Protein AF-A0A4Q9PKP3-F1 (afdb_monomer_lite)

Foldseek 3Di:
DDFDADFFDDDDPPQPDRVSRSQVRCCQAWNAHPQQWDWPAWFDDFDADPVRDTDIHTDIDGHAPVDGPDPPPPPDDPPDPPPPPHDDHQSVPIDGDLVRDFKDFDCDPCQVLDPVQWDWDDAVNHHIFTKGFCPCRRQDPSMDGNPDDPDDRDPDDWDDDPVPPQGDTQHPPNTRTCTHPRRVVVRSVCVVVVNHD

Sequence (197 aa):
MSRRSFPGGKLDETDSTPLAAALRETREEVGIHSNQIEILGRLAPPENSLSGMRVWPYVGFVYPPETRFDKESDTHNSNAHNAAPLPSLPLSSLTLSRQEVAHVFHLPLAAAVSPTRLHSYLFRGARPYHAVSVADLIAGPGAVHSDQGPGDQAEVRWIVDPEQRDEVGGGREGRLEVWGLTGWYLNVFLRTLGVYE

Organism: NCBI:txid114155

InterPro domains:
  IPR000086 NUDIX hydrolase domain [PF00293] (5-61)
  IPR000086 NUDIX hydrolase domain [PS51462] (1-131)
  IPR015797 NUDIX hydrolase-like domain superfamily [SSF55811] (5-101)
  IPR045121 Coenzyme A pyrophosphatase [PTHR12992] (5-192)
  IPR045121 Coenzyme A pyrophosphatase [cd03426] (5-134)

Structure (mmCIF, N/CA/C/O backbone):
data_AF-A0A4Q9PKP3-F1
#
_entry.id   AF-A0A4Q9PKP3-F1
#
loop_
_atom_site.group_PDB
_atom_site.id
_atom_site.type_symbol
_atom_site.label_atom_id
_atom_site.label_alt_id
_atom_site.label_comp_id
_atom_site.label_asym_id
_atom_site.label_entity_id
_atom_site.label_seq_id
_atom_site.pdbx_PDB_ins_code
_atom_site.Cartn_x
_atom_site.Cartn_y
_atom_site.Cartn_z
_atom_site.occupancy
_atom_site.B_iso_or_equiv
_atom_site.auth_seq_id
_atom_site.auth_comp_id
_atom_site.auth_asym_id
_atom_site.auth_atom_id
_atom_site.pdbx_PDB_model_num
ATOM 1 N N . MET A 1 1 ? 12.380 9.595 9.995 1.00 40.94 1 MET A N 1
ATOM 2 C CA . MET A 1 1 ? 12.469 8.657 8.851 1.00 40.94 1 MET A CA 1
ATOM 3 C C . MET A 1 1 ? 11.082 8.564 8.248 1.00 40.94 1 MET A C 1
ATOM 5 O O . MET A 1 1 ? 10.173 8.231 8.987 1.00 40.94 1 MET A O 1
ATOM 9 N N . SER A 1 2 ? 10.896 8.900 6.971 1.00 52.62 2 SER A N 1
ATOM 10 C CA . SER A 1 2 ? 9.608 8.689 6.294 1.00 52.62 2 SER A CA 1
ATOM 11 C C . SER A 1 2 ? 9.684 7.373 5.520 1.00 52.62 2 SER A C 1
ATOM 13 O O . SER A 1 2 ? 10.582 7.195 4.692 1.00 52.62 2 SER A O 1
ATOM 15 N N . ARG A 1 3 ? 8.801 6.426 5.848 1.00 65.88 3 ARG A N 1
ATOM 16 C CA . ARG A 1 3 ? 8.662 5.132 5.170 1.00 65.88 3 ARG A CA 1
ATOM 17 C C . ARG A 1 3 ? 7.451 5.213 4.241 1.00 65.88 3 ARG A C 1
ATOM 19 O O . ARG A 1 3 ? 6.422 5.749 4.627 1.00 65.88 3 ARG A O 1
ATOM 26 N N . ARG A 1 4 ? 7.581 4.690 3.020 1.00 77.88 4 ARG A N 1
ATOM 27 C CA . ARG A 1 4 ? 6.450 4.494 2.102 1.00 77.88 4 ARG A CA 1
ATOM 28 C C . ARG A 1 4 ? 5.889 3.098 2.317 1.00 77.88 4 ARG A C 1
ATOM 30 O O . ARG A 1 4 ? 6.539 2.102 1.987 1.00 77.88 4 ARG A O 1
ATOM 37 N N . SER A 1 5 ? 4.699 3.028 2.880 1.00 87.25 5 SER A N 1
ATOM 38 C CA . SER A 1 5 ? 4.002 1.780 3.164 1.00 87.25 5 SER A CA 1
ATOM 39 C C . SER A 1 5 ? 2.530 1.902 2.814 1.00 87.25 5 SER A C 1
ATOM 41 O O . SER A 1 5 ? 1.986 3.000 2.727 1.00 87.25 5 SER A O 1
ATOM 43 N N . PHE A 1 6 ? 1.904 0.751 2.586 1.00 93.31 6 PHE A N 1
ATOM 44 C CA . PHE A 1 6 ? 0.457 0.653 2.723 1.00 93.31 6 PHE A CA 1
ATOM 45 C C . PHE A 1 6 ? 0.071 0.889 4.190 1.00 93.31 6 PHE A C 1
ATOM 47 O O . PHE A 1 6 ? 0.926 0.651 5.053 1.00 93.31 6 PHE A O 1
ATOM 54 N N . PRO A 1 7 ? -1.175 1.314 4.471 1.00 93.44 7 PRO A N 1
ATOM 55 C CA . PRO A 1 7 ? -1.635 1.453 5.840 1.00 93.44 7 PRO A CA 1
ATOM 56 C C . PRO A 1 7 ? -1.493 0.150 6.627 1.00 93.44 7 PRO A C 1
ATOM 58 O O . PRO A 1 7 ? -1.700 -0.939 6.074 1.00 93.44 7 PRO A O 1
ATOM 61 N N . GLY A 1 8 ? -1.132 0.250 7.902 1.00 93.06 8 GLY A N 1
ATOM 62 C CA . GLY A 1 8 ? -0.962 -0.915 8.760 1.00 93.06 8 GLY A CA 1
ATOM 63 C C . GLY A 1 8 ? 0.106 -0.759 9.835 1.00 93.06 8 GLY A C 1
ATOM 64 O O . GLY A 1 8 ? 1.080 -0.030 9.688 1.00 93.06 8 GLY A O 1
ATOM 65 N N . GLY A 1 9 ? -0.013 -1.582 10.871 1.00 92.06 9 GLY A N 1
ATOM 66 C CA . GLY A 1 9 ? 0.859 -1.522 12.034 1.00 92.06 9 GLY A CA 1
ATOM 67 C C . GLY A 1 9 ? 0.982 -2.857 12.755 1.00 92.06 9 GLY A C 1
ATOM 68 O O . GLY A 1 9 ? 0.852 -3.938 12.167 1.00 92.06 9 GLY A O 1
ATOM 69 N N . LYS A 1 10 ? 1.331 -2.788 14.038 1.00 94.06 10 LYS A N 1
ATOM 70 C CA . LYS A 1 10 ? 1.514 -3.977 14.877 1.00 94.06 10 LYS A CA 1
ATOM 71 C C . LYS A 1 10 ? 0.156 -4.520 15.319 1.00 94.06 10 LYS A C 1
ATOM 73 O O . LYS A 1 10 ? -0.798 -3.775 15.477 1.00 94.06 10 LYS A O 1
ATOM 78 N N . LEU A 1 11 ? 0.105 -5.832 15.549 1.00 94.75 11 LEU A N 1
ATOM 79 C CA . LEU A 1 11 ? -1.022 -6.454 16.239 1.00 94.75 11 LEU A CA 1
ATOM 80 C C . LEU A 1 11 ? -1.073 -5.924 17.681 1.00 94.75 11 LEU A C 1
ATOM 82 O O . LEU A 1 11 ? -0.062 -6.011 18.383 1.00 94.75 11 LEU A O 1
ATOM 86 N N . ASP A 1 12 ? -2.223 -5.402 18.092 1.00 93.94 12 ASP A N 1
ATOM 87 C CA . ASP A 1 12 ? -2.522 -5.008 19.470 1.00 93.94 12 ASP A CA 1
ATOM 88 C C . ASP A 1 12 ? -3.174 -6.173 20.241 1.00 93.94 12 ASP A C 1
ATOM 90 O O . ASP A 1 12 ? -3.714 -7.105 19.643 1.00 93.94 12 ASP A O 1
ATOM 94 N N . GLU A 1 13 ? -3.149 -6.138 21.575 1.00 94.00 13 GLU A N 1
ATOM 95 C CA . GLU A 1 13 ? -3.808 -7.150 22.419 1.00 94.00 13 GLU A CA 1
ATOM 96 C C . GLU A 1 13 ? -5.327 -7.224 22.186 1.00 94.00 13 GLU A C 1
ATOM 98 O O . GLU A 1 13 ? -5.945 -8.270 22.392 1.00 94.00 13 GLU A O 1
ATOM 103 N N . THR A 1 14 ? -5.930 -6.125 21.731 1.00 94.00 14 THR A N 1
ATOM 104 C CA . THR A 1 14 ? -7.354 -6.030 21.391 1.00 94.00 14 THR A CA 1
ATOM 105 C C . THR A 1 14 ? -7.693 -6.591 20.006 1.00 94.00 14 THR A C 1
ATOM 107 O O . THR A 1 14 ? -8.866 -6.839 19.708 1.00 94.00 14 THR A O 1
ATOM 110 N N . ASP A 1 15 ? -6.690 -6.849 19.163 1.00 96.31 15 ASP A N 1
ATOM 111 C CA . ASP A 1 15 ? -6.890 -7.360 17.813 1.00 96.31 15 ASP A CA 1
ATOM 112 C C . ASP A 1 15 ? -7.036 -8.887 17.817 1.00 96.31 15 ASP A C 1
ATOM 114 O O . ASP A 1 15 ? -6.091 -9.648 18.020 1.00 96.31 15 ASP A O 1
ATOM 118 N N . SER A 1 16 ? -8.235 -9.367 17.488 1.00 95.69 16 SER A N 1
ATOM 119 C CA . SER A 1 16 ? -8.508 -10.811 17.399 1.00 95.69 16 SER A CA 1
ATOM 120 C C . SER A 1 16 ? -7.741 -11.528 16.278 1.00 95.69 16 SER A C 1
ATOM 122 O O . SER A 1 16 ? -7.570 -12.747 16.324 1.00 95.69 16 SER A O 1
ATOM 124 N N . THR A 1 17 ? -7.309 -10.802 15.240 1.00 96.81 17 THR A N 1
ATOM 125 C CA . THR A 1 17 ? -6.614 -11.352 14.067 1.00 96.81 17 THR A CA 1
ATOM 126 C C . THR A 1 17 ? -5.688 -10.310 13.423 1.00 96.81 17 THR A C 1
ATOM 128 O O . THR A 1 17 ? -5.924 -9.112 13.575 1.00 96.81 17 THR A O 1
ATOM 131 N N . PRO A 1 18 ? -4.703 -10.717 12.593 1.00 96.75 18 PRO A N 1
ATOM 132 C CA . PRO A 1 18 ? -3.911 -9.766 11.806 1.00 96.75 18 PRO A CA 1
ATOM 133 C C . PRO A 1 18 ? -4.742 -8.909 10.838 1.00 96.75 18 PRO A C 1
ATOM 135 O O . PRO A 1 18 ? -4.339 -7.802 10.504 1.00 96.75 18 PRO A O 1
ATOM 138 N N . LEU A 1 19 ? -5.892 -9.415 10.373 1.00 97.69 19 LEU A N 1
ATOM 139 C CA . LEU A 1 19 ? -6.816 -8.631 9.551 1.00 97.69 19 LEU A CA 1
ATOM 140 C C . LEU A 1 19 ? -7.500 -7.531 10.377 1.00 97.69 19 LEU A C 1
ATOM 142 O O . LEU A 1 19 ? -7.658 -6.420 9.884 1.00 97.69 19 LEU A O 1
ATOM 146 N N . ALA A 1 20 ? -7.877 -7.826 11.626 1.00 97.62 20 ALA A N 1
ATOM 147 C CA . ALA A 1 20 ? -8.456 -6.832 12.530 1.00 97.62 20 ALA A CA 1
ATOM 148 C C . ALA A 1 20 ? -7.480 -5.670 12.771 1.00 97.62 20 ALA A C 1
ATOM 150 O O . ALA A 1 20 ? -7.879 -4.521 12.599 1.00 97.62 20 ALA A O 1
ATOM 151 N N . ALA A 1 21 ? -6.199 -5.976 13.013 1.00 97.50 21 ALA A N 1
ATOM 152 C CA . ALA A 1 21 ? -5.152 -4.959 13.109 1.00 97.50 21 ALA A CA 1
ATOM 153 C C . ALA A 1 21 ? -5.043 -4.123 11.831 1.00 97.50 21 ALA A C 1
ATOM 155 O O . ALA A 1 21 ? -5.078 -2.903 11.895 1.00 97.50 21 ALA A O 1
ATOM 156 N N . ALA A 1 22 ? -4.978 -4.756 10.653 1.00 97.38 22 ALA A N 1
ATOM 157 C CA . ALA A 1 22 ? -4.886 -4.023 9.389 1.00 97.38 22 ALA A CA 1
ATOM 158 C C . ALA A 1 22 ? -6.064 -3.050 9.188 1.00 97.38 22 ALA A C 1
ATOM 160 O O . ALA A 1 22 ? -5.861 -1.920 8.750 1.00 97.38 22 ALA A O 1
ATOM 161 N N . LEU A 1 23 ? -7.287 -3.465 9.536 1.00 97.81 23 LEU A N 1
ATOM 162 C CA . LEU A 1 23 ? -8.481 -2.621 9.453 1.00 97.81 23 LEU A CA 1
ATOM 163 C C . LEU A 1 23 ? -8.479 -1.487 10.490 1.00 97.81 23 LEU A C 1
ATOM 165 O O . LEU A 1 23 ? -8.876 -0.370 10.157 1.00 97.81 23 LEU A O 1
ATOM 169 N N . ARG A 1 24 ? -8.045 -1.759 11.727 1.00 97.44 24 ARG A N 1
ATOM 170 C CA . ARG A 1 24 ? -7.904 -0.752 12.789 1.00 97.44 24 ARG A CA 1
ATOM 171 C C . ARG A 1 24 ? -6.887 0.315 12.390 1.00 97.44 24 ARG A C 1
ATOM 173 O O . ARG A 1 24 ? -7.231 1.489 12.364 1.00 97.44 24 ARG A O 1
ATOM 180 N N . GLU A 1 25 ? -5.693 -0.105 11.996 1.00 97.44 25 GLU A N 1
ATOM 181 C CA . GLU A 1 25 ? -4.594 0.774 11.584 1.00 97.44 25 GLU A CA 1
ATOM 182 C C . GLU A 1 25 ? -4.980 1.596 10.348 1.00 97.44 25 GLU A C 1
ATOM 184 O O . GLU A 1 25 ? -4.796 2.803 10.317 1.00 97.44 25 GLU A O 1
ATOM 189 N N . THR A 1 26 ? -5.648 0.987 9.360 1.00 96.44 26 THR A N 1
ATOM 190 C CA . THR A 1 26 ? -6.178 1.725 8.198 1.00 96.44 26 THR A CA 1
ATOM 191 C C . THR A 1 26 ? -7.150 2.835 8.620 1.00 96.44 26 THR A C 1
ATOM 193 O O . THR A 1 26 ? -7.152 3.927 8.044 1.00 96.44 26 THR A O 1
ATOM 196 N N . ARG A 1 27 ? -7.975 2.592 9.641 1.00 96.06 27 ARG A N 1
ATOM 197 C CA . ARG A 1 27 ? -8.865 3.618 10.188 1.00 96.06 27 ARG A CA 1
ATOM 198 C C . ARG A 1 27 ? -8.091 4.699 10.939 1.00 96.06 27 ARG A C 1
ATOM 200 O O . ARG A 1 27 ? -8.416 5.871 10.779 1.00 96.06 27 ARG A O 1
ATOM 207 N N . GLU A 1 28 ? -7.129 4.319 11.768 1.00 95.31 28 GLU A N 1
ATOM 208 C CA . GLU A 1 28 ? -6.332 5.244 12.582 1.00 95.31 28 GLU A CA 1
ATOM 209 C C . GLU A 1 28 ? -5.462 6.154 11.706 1.00 95.31 28 GLU A C 1
ATOM 211 O O . GLU A 1 28 ? -5.454 7.368 11.900 1.00 95.31 28 GLU A O 1
ATOM 216 N N . GLU A 1 29 ? -4.821 5.593 10.682 1.00 94.81 29 GLU A N 1
ATOM 217 C CA . GLU A 1 29 ? -3.871 6.293 9.821 1.00 94.81 29 GLU A CA 1
ATOM 218 C C . GLU A 1 29 ? -4.543 7.168 8.754 1.00 94.81 29 GLU A C 1
ATOM 220 O O . GLU A 1 29 ? -4.097 8.294 8.517 1.00 94.81 29 GLU A O 1
ATOM 225 N N . VAL A 1 30 ? -5.596 6.668 8.089 1.00 93.69 30 VAL A N 1
ATOM 226 C CA . VAL A 1 30 ? -6.209 7.343 6.922 1.00 93.69 30 VAL A CA 1
ATOM 227 C C . VAL A 1 30 ? -7.726 7.542 7.014 1.00 93.69 30 VAL A C 1
ATOM 229 O O . VAL A 1 30 ? -8.340 8.078 6.088 1.00 93.69 30 VAL A O 1
ATOM 232 N N . GLY A 1 31 ? -8.356 7.150 8.124 1.00 93.81 31 GLY A N 1
ATOM 233 C CA . GLY A 1 31 ? -9.772 7.424 8.387 1.00 93.81 31 GLY A CA 1
ATOM 234 C C . GLY A 1 31 ? -10.760 6.547 7.616 1.00 93.81 31 GLY A C 1
ATOM 235 O O . GLY A 1 31 ? -11.957 6.828 7.636 1.00 93.81 31 GLY A O 1
ATOM 236 N N . ILE A 1 32 ? -10.301 5.493 6.934 1.00 93.88 32 ILE A N 1
ATOM 237 C CA . ILE A 1 32 ? -11.185 4.589 6.185 1.00 93.88 32 ILE A CA 1
ATOM 238 C C . ILE A 1 32 ? -11.785 3.565 7.151 1.00 93.88 32 ILE A C 1
ATOM 240 O O . ILE A 1 32 ? -11.068 2.833 7.834 1.00 93.88 32 ILE A O 1
ATOM 244 N N . HIS A 1 33 ? -13.113 3.492 7.202 1.00 93.44 33 HIS A N 1
ATOM 245 C CA . HIS A 1 33 ? -13.811 2.546 8.066 1.00 93.44 33 HIS A CA 1
ATOM 246 C C . HIS A 1 33 ? -13.867 1.140 7.457 1.00 93.44 33 HIS A C 1
ATOM 248 O O . HIS A 1 33 ? -13.985 0.969 6.248 1.00 93.44 33 HIS A O 1
ATOM 254 N N . SER A 1 34 ? -13.874 0.108 8.305 1.00 93.75 34 SER A N 1
ATOM 255 C CA . SER A 1 34 ? -13.947 -1.291 7.857 1.00 93.75 34 SER A CA 1
ATOM 256 C C . SER A 1 34 ? -15.210 -1.625 7.055 1.00 93.75 34 SER A C 1
ATOM 258 O O . SER A 1 34 ? -15.171 -2.513 6.214 1.00 93.75 34 SER A O 1
ATOM 260 N N . ASN A 1 35 ? -16.317 -0.904 7.262 1.00 91.56 35 ASN A N 1
ATOM 261 C CA . ASN A 1 35 ? -17.546 -1.054 6.472 1.00 91.56 35 ASN A CA 1
ATOM 262 C C . ASN A 1 35 ? -17.435 -0.486 5.044 1.00 91.56 35 ASN A C 1
ATOM 264 O O . ASN A 1 35 ? -18.311 -0.747 4.225 1.00 91.56 35 ASN A O 1
ATOM 268 N N . GLN A 1 36 ? -16.377 0.271 4.749 1.00 91.50 36 GLN A N 1
ATOM 269 C CA . GLN A 1 36 ? -16.033 0.730 3.406 1.00 91.50 36 GLN A CA 1
ATOM 270 C C . GLN A 1 36 ? -15.096 -0.247 2.693 1.00 91.50 36 GLN A C 1
ATOM 272 O O . GLN A 1 36 ? -14.733 0.006 1.551 1.00 91.50 36 GLN A O 1
ATOM 277 N N . ILE A 1 37 ? -14.652 -1.323 3.348 1.00 93.00 37 ILE A N 1
ATOM 278 C CA . ILE A 1 37 ? -13.625 -2.214 2.813 1.00 93.00 37 ILE A CA 1
ATOM 279 C C . ILE A 1 37 ? -14.218 -3.602 2.586 1.00 93.00 37 ILE A C 1
ATOM 281 O O . ILE A 1 37 ? -14.587 -4.305 3.526 1.00 93.00 37 ILE A O 1
ATOM 285 N N . GLU A 1 38 ? -14.226 -4.037 1.332 1.00 92.94 38 GLU A N 1
ATOM 286 C CA . GLU A 1 38 ? -14.432 -5.438 0.981 1.00 92.94 38 GLU A CA 1
ATOM 287 C C . GLU A 1 38 ? -13.078 -6.132 0.865 1.00 92.94 38 GLU A C 1
ATOM 289 O O . GLU A 1 38 ? -12.247 -5.779 0.030 1.00 92.94 38 GLU A O 1
ATOM 294 N N . ILE A 1 39 ? -12.842 -7.133 1.711 1.00 96.25 39 ILE A N 1
ATOM 295 C CA . ILE A 1 39 ? -11.599 -7.904 1.684 1.00 96.25 39 ILE A CA 1
ATOM 296 C C . ILE A 1 39 ? -11.654 -8.920 0.547 1.00 96.25 39 ILE A C 1
ATOM 298 O O . ILE A 1 39 ? -12.418 -9.880 0.605 1.00 96.25 39 ILE A O 1
ATOM 302 N N . LEU A 1 40 ? -10.786 -8.730 -0.446 1.00 95.62 40 LEU A N 1
ATOM 303 C CA . LEU A 1 40 ? -10.665 -9.607 -1.612 1.00 95.62 40 LEU A CA 1
ATOM 304 C C . LEU A 1 40 ? -9.787 -10.825 -1.317 1.00 95.62 40 LEU A C 1
ATOM 306 O O . LEU A 1 40 ? -9.971 -11.899 -1.884 1.00 95.62 40 LEU A O 1
ATOM 310 N N . GLY A 1 41 ? -8.809 -10.666 -0.428 1.00 96.06 41 GLY A N 1
ATOM 311 C CA . GLY A 1 41 ? -7.926 -11.754 -0.043 1.00 96.06 41 GLY A CA 1
ATOM 312 C C . GLY A 1 41 ? -6.664 -11.288 0.663 1.00 96.06 41 GLY A C 1
ATOM 313 O O . GLY A 1 41 ? -6.480 -10.114 0.982 1.00 96.06 41 GLY A O 1
ATOM 314 N N . ARG A 1 42 ? -5.772 -12.244 0.910 1.00 97.19 42 ARG A N 1
ATOM 315 C CA . ARG A 1 42 ? -4.475 -12.035 1.555 1.00 97.19 42 ARG A CA 1
ATOM 316 C C . ARG A 1 42 ? -3.367 -12.476 0.609 1.00 97.19 42 ARG A C 1
ATOM 318 O O . ARG A 1 42 ? -3.438 -13.593 0.098 1.00 97.19 42 ARG A O 1
ATOM 325 N N . LEU A 1 43 ? -2.339 -11.653 0.411 1.00 97.00 43 LEU A N 1
ATOM 326 C CA . LEU A 1 43 ? -1.184 -12.063 -0.395 1.00 97.00 43 LEU A CA 1
ATOM 327 C C . LEU A 1 43 ? -0.299 -13.019 0.413 1.00 97.00 43 LEU A C 1
ATOM 329 O O . LEU A 1 43 ? -0.168 -12.899 1.634 1.00 97.00 43 LEU A O 1
ATOM 333 N N . ALA A 1 44 ? 0.303 -13.984 -0.275 1.00 92.31 44 ALA A N 1
ATOM 334 C CA . ALA A 1 44 ? 1.140 -15.012 0.328 1.00 92.31 44 ALA A CA 1
ATOM 335 C C . ALA A 1 44 ? 2.464 -15.173 -0.446 1.00 92.31 44 ALA A C 1
ATOM 337 O O . ALA A 1 44 ? 2.497 -14.897 -1.646 1.00 92.31 44 ALA A O 1
ATOM 338 N N . PRO A 1 45 ? 3.535 -15.662 0.208 1.00 93.94 45 PRO A N 1
ATOM 339 C CA . PRO A 1 45 ? 3.648 -15.914 1.649 1.00 93.94 45 PRO A CA 1
ATOM 340 C C . PRO A 1 45 ? 3.829 -14.613 2.459 1.00 93.94 45 PRO A C 1
ATOM 342 O O . PRO A 1 45 ? 4.247 -13.600 1.898 1.00 93.94 45 PRO A O 1
ATOM 345 N N . PRO A 1 46 ? 3.545 -14.625 3.776 1.00 95.31 46 PRO A N 1
ATOM 346 C CA . PRO A 1 46 ? 3.942 -13.529 4.649 1.00 95.31 46 PRO A CA 1
ATOM 347 C C . PRO A 1 46 ? 5.470 -13.435 4.728 1.00 95.31 46 PRO A C 1
ATOM 349 O O . PRO A 1 46 ? 6.183 -14.440 4.740 1.00 95.31 46 PRO A O 1
ATOM 352 N N . GLU A 1 47 ? 5.964 -12.213 4.848 1.00 95.12 47 GLU A N 1
ATOM 353 C CA . GLU A 1 47 ? 7.380 -11.867 4.860 1.00 95.12 47 GLU A CA 1
ATOM 354 C C . GLU A 1 47 ? 7.737 -11.115 6.145 1.00 95.12 47 GLU A C 1
ATOM 356 O O . GLU A 1 47 ? 6.917 -10.385 6.699 1.00 95.12 47 GLU A O 1
ATOM 361 N N . ASN A 1 48 ? 8.971 -11.275 6.625 1.00 92.62 48 ASN A N 1
ATOM 362 C CA . ASN A 1 48 ? 9.453 -10.529 7.788 1.00 92.62 48 ASN A CA 1
ATOM 363 C C . ASN A 1 48 ? 9.944 -9.124 7.387 1.00 92.62 48 ASN A C 1
ATOM 365 O O . ASN A 1 48 ? 10.678 -8.982 6.412 1.00 92.62 48 ASN A O 1
ATOM 369 N N . SER A 1 49 ? 9.602 -8.089 8.145 1.00 88.44 49 SER A N 1
ATOM 370 C CA . SER A 1 49 ? 10.221 -6.770 8.012 1.00 88.44 49 SER A CA 1
ATOM 371 C C . SER A 1 49 ? 11.689 -6.802 8.448 1.00 88.44 49 SER A C 1
ATOM 373 O O . SER A 1 49 ? 12.129 -7.722 9.146 1.00 88.44 49 SER A O 1
ATOM 375 N N . LEU A 1 50 ? 12.437 -5.738 8.147 1.00 82.94 50 LEU A N 1
ATOM 376 C CA . LEU A 1 50 ? 13.793 -5.551 8.684 1.00 82.94 50 LEU A CA 1
ATOM 377 C C . LEU A 1 50 ? 13.830 -5.460 10.216 1.00 82.94 50 LEU A C 1
ATOM 379 O O . LEU A 1 50 ? 14.848 -5.771 10.826 1.00 82.94 50 LEU A O 1
ATOM 383 N N . SER A 1 51 ? 12.722 -5.061 10.846 1.00 82.69 51 SER A N 1
ATOM 384 C CA . SER A 1 51 ? 12.569 -5.059 12.306 1.00 82.69 51 SER A CA 1
ATOM 385 C C . SER A 1 51 ? 12.208 -6.433 12.888 1.00 82.69 51 SER A C 1
ATOM 387 O O . SER A 1 51 ? 12.004 -6.542 14.094 1.00 82.69 51 SER A O 1
ATOM 389 N N . GLY A 1 52 ? 12.109 -7.478 12.059 1.00 87.50 52 GLY A N 1
ATOM 390 C CA . GLY A 1 52 ? 11.792 -8.843 12.486 1.00 87.50 52 GLY A CA 1
ATOM 391 C C . GLY A 1 52 ? 10.299 -9.133 12.667 1.00 87.50 52 GLY A C 1
ATOM 392 O O . GLY A 1 52 ? 9.942 -10.202 13.156 1.00 87.50 52 GLY A O 1
ATOM 393 N N . MET A 1 53 ? 9.409 -8.221 12.269 1.00 88.75 53 MET A N 1
ATOM 394 C CA . MET A 1 53 ? 7.962 -8.437 12.351 1.00 88.75 53 MET A CA 1
ATOM 395 C C . MET A 1 53 ? 7.468 -9.241 11.154 1.00 88.75 53 MET A C 1
ATOM 397 O O . MET A 1 53 ? 7.741 -8.876 10.016 1.00 88.75 53 MET A O 1
ATOM 401 N N . ARG A 1 54 ? 6.671 -10.288 11.376 1.00 95.00 54 ARG A N 1
ATOM 402 C CA . ARG A 1 54 ? 5.996 -10.994 10.279 1.00 95.00 54 ARG A CA 1
ATOM 403 C C . ARG A 1 54 ? 4.806 -10.177 9.773 1.00 95.00 54 ARG A C 1
ATOM 405 O O . ARG A 1 54 ? 3.864 -9.940 10.524 1.00 95.00 54 ARG A O 1
ATOM 412 N N . VAL A 1 55 ? 4.833 -9.790 8.501 1.00 95.38 55 VAL A N 1
ATOM 413 C CA . VAL A 1 55 ? 3.819 -8.939 7.865 1.00 95.38 55 VAL A CA 1
ATOM 414 C C . VAL A 1 55 ? 2.818 -9.784 7.082 1.00 95.38 55 VAL A C 1
ATOM 416 O O . VAL A 1 55 ? 3.211 -10.650 6.301 1.00 95.38 55 VAL A O 1
ATOM 419 N N . TRP A 1 56 ? 1.527 -9.499 7.264 1.00 97.00 56 TRP A N 1
ATOM 420 C CA . TRP A 1 56 ? 0.414 -10.171 6.590 1.00 97.00 56 TRP A CA 1
ATOM 421 C C . TRP A 1 56 ? -0.350 -9.170 5.708 1.00 97.00 56 TRP A C 1
ATOM 423 O O . TRP A 1 56 ? -1.164 -8.413 6.230 1.00 97.00 56 TRP A O 1
ATOM 433 N N . PRO A 1 57 ? -0.090 -9.131 4.392 1.00 97.31 57 PRO A N 1
ATOM 434 C CA . PRO A 1 57 ? -0.708 -8.166 3.481 1.00 97.31 57 PRO A CA 1
ATOM 435 C C . PRO A 1 57 ? -2.125 -8.585 3.071 1.00 97.31 57 PRO A C 1
ATOM 437 O O . PRO A 1 57 ? -2.342 -9.700 2.591 1.00 97.31 57 PRO A O 1
ATOM 440 N N . TYR A 1 58 ? -3.078 -7.668 3.182 1.00 98.06 58 TYR A N 1
ATOM 441 C CA . TYR A 1 58 ? -4.450 -7.868 2.721 1.00 98.06 58 TYR A CA 1
ATOM 442 C C . TYR A 1 58 ? -4.755 -6.941 1.550 1.00 98.06 58 TYR A C 1
ATOM 444 O O . TYR A 1 58 ? -4.300 -5.801 1.518 1.00 98.06 58 TYR A O 1
ATOM 452 N N . VAL A 1 59 ? -5.522 -7.449 0.590 1.00 97.44 59 VAL A N 1
ATOM 453 C CA . VAL A 1 59 ? -6.054 -6.670 -0.526 1.00 97.44 59 VAL A CA 1
ATOM 454 C C . VAL A 1 59 ? -7.521 -6.407 -0.234 1.00 97.44 59 VAL A C 1
ATOM 456 O O . VAL A 1 59 ? -8.291 -7.346 -0.017 1.00 97.44 59 VAL A O 1
ATOM 459 N N . GLY A 1 60 ? -7.895 -5.133 -0.228 1.00 94.56 60 GLY A N 1
ATOM 460 C CA . GLY A 1 60 ? -9.272 -4.700 -0.062 1.00 94.56 60 GLY A CA 1
ATOM 461 C C . GLY A 1 60 ? -9.694 -3.768 -1.187 1.00 94.56 60 GLY A C 1
ATOM 462 O O . GLY A 1 60 ? -8.898 -2.950 -1.651 1.00 94.56 60 GLY A O 1
ATOM 463 N N . PHE A 1 61 ? -10.944 -3.890 -1.613 1.00 92.00 61 PHE A N 1
ATOM 464 C CA . PHE A 1 61 ? -11.607 -2.866 -2.403 1.00 92.00 61 PHE A CA 1
ATOM 465 C C . PHE A 1 61 ? -12.219 -1.827 -1.455 1.00 92.00 61 PHE A C 1
ATOM 467 O O . PHE A 1 61 ? -12.857 -2.199 -0.470 1.00 92.00 61 PHE A O 1
ATOM 474 N N . VAL A 1 62 ? -12.003 -0.536 -1.727 1.00 91.12 62 VAL A N 1
ATOM 475 C CA . VAL A 1 62 ? -12.471 0.566 -0.873 1.00 91.12 62 VAL A CA 1
ATOM 476 C C . VAL A 1 62 ? -13.624 1.301 -1.547 1.00 91.12 62 VAL A C 1
ATOM 478 O O . VAL A 1 62 ? -13.443 1.941 -2.582 1.00 91.12 62 VAL A O 1
ATOM 481 N N . TYR A 1 63 ? -14.793 1.254 -0.921 1.00 87.19 63 TYR A N 1
ATOM 482 C CA . TYR A 1 63 ? -15.996 1.957 -1.338 1.00 87.19 63 TYR A CA 1
ATOM 483 C C . TYR A 1 63 ? -16.000 3.421 -0.855 1.00 87.19 63 TYR A C 1
ATOM 485 O O . TYR A 1 63 ? -15.578 3.719 0.274 1.00 87.19 63 TYR A O 1
ATOM 493 N N . PRO A 1 64 ? -16.522 4.363 -1.663 1.00 82.50 64 PRO A N 1
ATOM 494 C CA . PRO A 1 64 ? -16.843 5.701 -1.180 1.00 82.50 64 PRO A CA 1
ATOM 495 C C . PRO A 1 64 ? -17.852 5.648 -0.019 1.00 82.50 64 PRO A C 1
ATOM 497 O O . PRO A 1 64 ? -18.684 4.741 0.008 1.00 82.50 64 PRO A O 1
ATOM 500 N N . PRO A 1 65 ? -17.864 6.633 0.899 1.00 71.81 65 PRO A N 1
ATOM 501 C CA . PRO A 1 65 ? -18.724 6.617 2.090 1.00 71.81 65 PRO A CA 1
ATOM 502 C C . PRO A 1 65 ? -20.225 6.492 1.788 1.00 71.81 65 PRO A C 1
ATOM 504 O O . PRO A 1 65 ? -20.987 5.992 2.611 1.00 71.81 65 PRO A O 1
ATOM 507 N N . GLU A 1 66 ? -20.655 6.949 0.609 1.00 67.56 66 GLU A N 1
ATOM 508 C CA . GLU A 1 66 ? -22.053 6.917 0.165 1.00 67.56 66 GLU A CA 1
ATOM 509 C C . GLU A 1 66 ? -22.491 5.540 -0.363 1.00 67.56 66 GLU A C 1
ATOM 511 O O . GLU A 1 66 ? -23.683 5.284 -0.516 1.00 67.56 66 GLU A O 1
ATOM 516 N N . THR A 1 67 ? -21.545 4.634 -0.628 1.00 63.97 67 THR A N 1
ATOM 517 C CA . THR A 1 67 ? -21.825 3.283 -1.126 1.00 63.97 67 THR A CA 1
ATOM 518 C C . THR A 1 67 ? -21.784 2.310 0.050 1.00 63.97 67 THR A C 1
ATOM 520 O O . THR A 1 67 ? -20.713 1.952 0.534 1.00 63.97 67 THR A O 1
ATOM 523 N N . ARG A 1 68 ? -22.953 1.896 0.558 1.00 54.97 68 ARG A N 1
ATOM 524 C CA . ARG A 1 68 ? -23.015 0.832 1.571 1.00 54.97 68 ARG A CA 1
ATOM 525 C C . ARG A 1 68 ? -22.674 -0.502 0.917 1.00 54.97 68 ARG A C 1
ATOM 527 O O . ARG A 1 68 ? -23.317 -0.890 -0.054 1.00 54.97 68 ARG A O 1
ATOM 534 N N . PHE A 1 69 ? -21.682 -1.203 1.461 1.00 56.09 69 PHE A N 1
ATOM 535 C CA . PHE A 1 69 ? -21.447 -2.599 1.116 1.00 56.09 69 PHE A CA 1
ATOM 536 C C . PHE A 1 69 ? -22.462 -3.477 1.859 1.00 56.09 69 PHE A C 1
ATOM 538 O O . PHE A 1 69 ? -22.206 -3.962 2.963 1.00 56.09 69 PHE A O 1
ATOM 545 N N . ASP A 1 70 ? -23.644 -3.649 1.270 1.00 57.12 70 ASP A N 1
ATOM 546 C CA . ASP A 1 70 ? -24.666 -4.546 1.801 1.00 57.12 70 ASP A CA 1
ATOM 547 C C . ASP A 1 70 ? -24.374 -5.977 1.320 1.00 57.12 70 ASP A C 1
ATOM 549 O O . ASP A 1 70 ? -24.753 -6.365 0.212 1.00 57.12 70 ASP A O 1
ATOM 553 N N . LYS A 1 71 ? -23.726 -6.784 2.180 1.00 53.38 71 LYS A N 1
ATOM 554 C CA . LYS A 1 71 ? -23.440 -8.223 1.955 1.00 53.38 71 LYS A CA 1
ATOM 555 C C . LYS A 1 71 ? -24.676 -9.072 1.598 1.00 53.38 71 LYS A C 1
ATOM 557 O O . LYS A 1 71 ? -24.515 -10.215 1.190 1.00 53.38 71 LYS A O 1
ATOM 562 N N . GLU A 1 72 ? -25.888 -8.549 1.781 1.00 50.28 72 GLU A N 1
ATOM 563 C CA . GLU A 1 72 ? -27.163 -9.252 1.568 1.00 50.28 72 GLU A CA 1
ATOM 564 C C . GLU A 1 72 ? -27.815 -8.992 0.195 1.00 50.28 72 GLU A C 1
ATOM 566 O O . GLU A 1 72 ? -28.864 -9.563 -0.102 1.00 50.28 72 GLU A O 1
ATOM 571 N N . SER A 1 73 ? -27.219 -8.170 -0.675 1.00 48.47 73 SER A N 1
ATOM 572 C CA . SER A 1 73 ? -27.846 -7.771 -1.950 1.00 48.47 73 SER A CA 1
ATOM 573 C C . SER A 1 73 ? -27.561 -8.684 -3.159 1.00 48.47 73 SER A C 1
ATOM 575 O O . SER A 1 73 ? -27.926 -8.339 -4.280 1.00 48.47 73 SER A O 1
ATOM 577 N N . ASP A 1 74 ? -27.029 -9.896 -2.955 1.00 46.88 74 ASP A N 1
ATOM 578 C CA . ASP A 1 74 ? -26.803 -10.884 -4.033 1.00 46.88 74 ASP A CA 1
ATOM 579 C C . ASP A 1 74 ? -28.070 -11.635 -4.494 1.00 46.88 74 ASP A C 1
ATOM 581 O O . ASP A 1 74 ? -28.012 -12.558 -5.313 1.00 46.88 74 ASP A O 1
ATOM 585 N N . THR A 1 75 ? -29.257 -11.226 -4.039 1.00 45.03 75 THR A N 1
ATOM 586 C CA . THR A 1 75 ? -30.513 -11.793 -4.549 1.00 45.03 75 THR A CA 1
ATOM 587 C C . THR A 1 75 ? -31.048 -10.972 -5.725 1.00 45.03 75 THR A C 1
ATOM 589 O O . THR A 1 75 ? -31.811 -10.027 -5.563 1.00 45.03 75 THR A O 1
ATOM 592 N N . HIS A 1 76 ? -30.668 -11.410 -6.928 1.00 44.56 76 HIS A N 1
ATOM 593 C CA . HIS A 1 76 ? -31.349 -11.178 -8.211 1.00 44.56 76 HIS A CA 1
ATOM 594 C C . HIS A 1 76 ? -31.385 -9.746 -8.776 1.00 44.56 76 HIS A C 1
ATOM 596 O O . HIS A 1 76 ? -32.426 -9.093 -8.766 1.00 44.56 76 HIS A O 1
ATOM 602 N N . ASN A 1 77 ? -30.329 -9.345 -9.495 1.00 41.53 77 ASN A N 1
ATOM 603 C CA . ASN A 1 77 ? -30.536 -8.642 -10.769 1.00 41.53 77 ASN A CA 1
ATOM 604 C C . ASN A 1 77 ? -29.366 -8.851 -11.747 1.00 41.53 77 ASN A C 1
ATOM 606 O O . ASN A 1 77 ? -28.418 -8.075 -11.801 1.00 41.53 77 ASN A O 1
ATOM 610 N N . SER A 1 78 ? -29.440 -9.907 -12.555 1.00 45.19 78 SER A N 1
ATOM 611 C CA . SER A 1 78 ? -28.446 -10.271 -13.574 1.00 45.19 78 SER A CA 1
ATOM 612 C C . SER A 1 78 ? -28.503 -9.419 -14.857 1.00 45.19 78 SER A C 1
ATOM 614 O O . SER A 1 78 ? -28.030 -9.866 -15.895 1.00 45.19 78 SER A O 1
ATOM 616 N N . ASN A 1 79 ? -29.052 -8.198 -14.818 1.00 41.50 79 ASN A N 1
ATOM 617 C CA . ASN A 1 79 ? -29.278 -7.368 -16.012 1.00 41.50 79 ASN A CA 1
ATOM 618 C C . ASN A 1 79 ? -28.702 -5.944 -15.920 1.00 41.50 79 ASN A C 1
ATOM 620 O O . ASN A 1 79 ? -29.316 -4.984 -16.381 1.00 41.50 79 ASN A O 1
ATOM 624 N N . ALA A 1 80 ? -27.492 -5.790 -15.388 1.00 42.28 80 ALA A N 1
ATOM 625 C CA . ALA A 1 80 ? -26.712 -4.579 -15.624 1.00 42.28 80 ALA A CA 1
ATOM 626 C C . ALA A 1 80 ? -25.241 -4.935 -15.839 1.00 42.28 80 ALA A C 1
ATOM 628 O O . ALA A 1 80 ? -24.440 -4.965 -14.909 1.00 42.28 80 ALA A O 1
ATOM 629 N N . HIS A 1 81 ? -24.872 -5.147 -17.103 1.00 47.84 81 HIS A N 1
ATOM 630 C CA . HIS A 1 81 ? -23.510 -4.912 -17.577 1.00 47.84 81 HIS A CA 1
ATOM 631 C C . HIS A 1 81 ? -23.188 -3.416 -17.445 1.00 47.84 81 HIS A C 1
ATOM 633 O O . HIS A 1 81 ? -23.073 -2.702 -18.439 1.00 47.84 81 HIS A O 1
ATOM 639 N N . ASN A 1 82 ? -23.087 -2.906 -16.220 1.00 49.31 82 ASN A N 1
ATOM 640 C CA . ASN A 1 82 ? -22.572 -1.570 -16.003 1.00 49.31 82 ASN A CA 1
ATOM 641 C C . ASN A 1 82 ? -21.051 -1.661 -16.063 1.00 49.31 82 ASN A C 1
ATOM 643 O O . ASN A 1 82 ? -20.384 -1.913 -15.069 1.00 49.31 82 ASN A O 1
ATOM 647 N N . ALA A 1 83 ? -20.507 -1.398 -17.252 1.00 54.97 83 ALA A N 1
ATOM 648 C CA . ALA A 1 83 ? -19.100 -1.070 -17.478 1.00 54.97 83 ALA A CA 1
ATOM 649 C C . ALA A 1 83 ? -18.706 0.289 -16.851 1.00 54.97 83 ALA A C 1
ATOM 651 O O . ALA A 1 83 ? -17.759 0.937 -17.297 1.00 54.97 83 ALA A O 1
ATOM 652 N N . ALA A 1 84 ? -19.462 0.756 -15.852 1.00 56.81 84 ALA A N 1
ATOM 653 C CA . ALA A 1 84 ? -19.123 1.944 -15.103 1.00 56.81 84 ALA A CA 1
ATOM 654 C C . ALA A 1 84 ? -17.839 1.643 -14.315 1.00 56.81 84 ALA A C 1
ATOM 656 O O . ALA A 1 84 ? -17.768 0.604 -13.651 1.00 56.81 84 ALA A O 1
ATOM 657 N N . PRO A 1 85 ? -16.812 2.505 -14.402 1.00 60.00 85 PRO A N 1
ATOM 658 C CA . PRO A 1 85 ? -15.607 2.324 -13.613 1.00 60.00 85 PRO A CA 1
ATOM 659 C C . PRO A 1 85 ? -15.980 2.284 -12.132 1.00 60.00 85 PRO A C 1
ATOM 661 O O . PRO A 1 85 ? -16.830 3.052 -11.675 1.00 60.00 85 PRO A O 1
ATOM 664 N N . LEU A 1 86 ? -15.344 1.372 -11.398 1.00 64.19 86 LEU A N 1
ATOM 665 C CA . LEU A 1 86 ? -15.523 1.263 -9.958 1.00 64.19 86 LEU A CA 1
ATOM 666 C C . LEU A 1 86 ? -15.264 2.633 -9.313 1.00 64.19 86 LEU A C 1
ATOM 668 O O . LEU A 1 86 ? -14.272 3.287 -9.656 1.00 64.19 86 LEU A O 1
ATOM 672 N N . PRO A 1 87 ? -16.147 3.101 -8.418 1.00 67.12 87 PRO A N 1
ATOM 673 C CA . PRO A 1 87 ? -16.026 4.438 -7.873 1.00 67.12 87 PRO A CA 1
ATOM 674 C C . PRO A 1 87 ? -14.766 4.531 -7.006 1.00 67.12 87 PRO A C 1
ATOM 676 O O . PRO A 1 87 ? -14.540 3.705 -6.125 1.00 67.12 87 PRO A O 1
ATOM 679 N N . SER A 1 88 ? -13.930 5.536 -7.260 1.00 67.62 88 SER A N 1
ATOM 680 C CA . SER A 1 88 ? -12.707 5.770 -6.490 1.00 67.62 88 SER A CA 1
ATOM 681 C C . SER A 1 88 ? -12.979 6.691 -5.304 1.00 67.62 88 SER A C 1
ATOM 683 O O . SER A 1 88 ? -13.564 7.760 -5.483 1.00 67.62 88 SER A O 1
ATOM 685 N N . LEU A 1 89 ? -12.478 6.336 -4.122 1.00 80.25 89 LEU A N 1
ATOM 686 C CA . LEU A 1 89 ? -12.438 7.241 -2.975 1.00 80.25 89 LEU A CA 1
ATOM 687 C C . LEU A 1 89 ? -11.453 8.402 -3.262 1.00 80.25 89 LEU A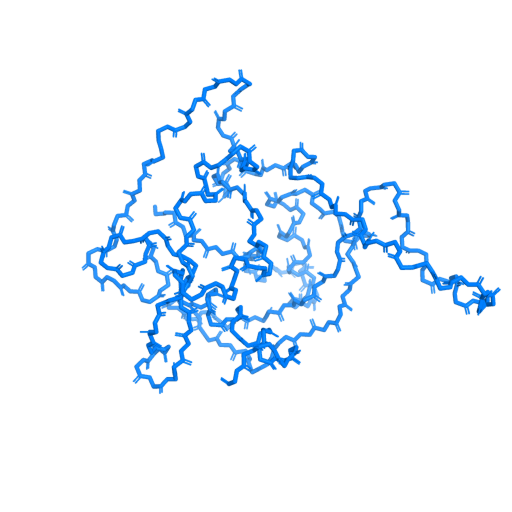 C 1
ATOM 689 O O . LEU A 1 89 ? -10.260 8.140 -3.474 1.00 80.25 89 LEU A O 1
ATOM 693 N N . PRO A 1 90 ? -11.902 9.674 -3.304 1.00 83.69 90 PRO A N 1
ATOM 694 C CA . PRO A 1 90 ? -10.994 10.799 -3.496 1.00 83.69 90 PRO A CA 1
ATOM 695 C C . PRO A 1 90 ? -10.082 10.940 -2.273 1.00 83.69 90 PRO A C 1
ATOM 697 O O . PRO A 1 90 ? -10.555 10.947 -1.142 1.00 83.69 90 PRO A O 1
ATOM 700 N N . LEU A 1 91 ? -8.768 11.094 -2.469 1.00 85.44 91 LEU A N 1
ATOM 701 C CA . LEU A 1 91 ? -7.837 11.192 -1.331 1.00 85.44 91 LEU A CA 1
ATOM 702 C C . LEU A 1 91 ? -8.127 12.392 -0.429 1.00 85.44 91 LEU A C 1
ATOM 704 O O . LEU A 1 91 ? -7.879 12.332 0.770 1.00 85.44 91 LEU A O 1
ATOM 708 N N . SER A 1 92 ? -8.704 13.459 -0.985 1.00 83.12 92 SER A N 1
ATOM 709 C CA . SER A 1 92 ? -9.123 14.641 -0.232 1.00 83.12 92 SER A CA 1
ATOM 710 C C . SER A 1 92 ? -10.233 14.367 0.788 1.00 83.12 92 SER A C 1
ATOM 712 O O . SER A 1 92 ? -10.471 15.216 1.639 1.00 83.12 92 SER A O 1
ATOM 714 N N . SER A 1 93 ? -10.930 13.225 0.713 1.00 86.12 93 SER A N 1
ATOM 715 C CA . SER A 1 93 ? -11.909 12.826 1.731 1.00 86.12 93 SER A CA 1
ATOM 716 C C . SER A 1 93 ? -11.298 12.017 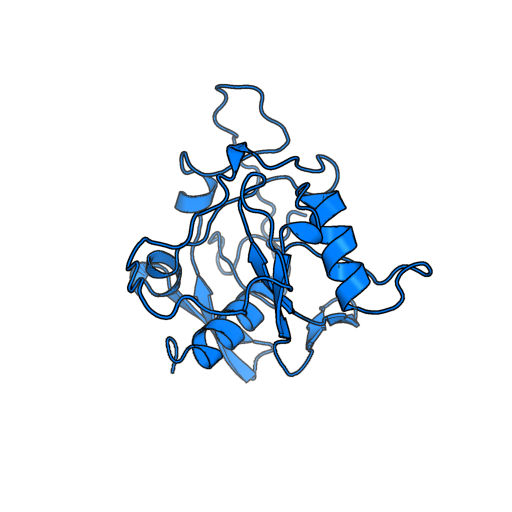2.878 1.00 86.12 93 SER A C 1
ATOM 718 O O . SER A 1 93 ? -12.023 11.647 3.798 1.00 86.12 93 SER A O 1
ATOM 720 N N . LEU A 1 94 ? -10.005 11.683 2.819 1.00 89.75 94 LEU A N 1
ATOM 721 C CA . LEU A 1 94 ? -9.332 10.941 3.882 1.00 89.75 94 LEU A CA 1
ATOM 722 C C . LEU A 1 94 ? -9.087 11.828 5.102 1.00 89.75 94 LEU A C 1
ATOM 724 O O . LEU A 1 94 ? -8.829 13.025 4.987 1.00 89.75 94 LEU A O 1
ATOM 728 N N . THR A 1 95 ? -9.112 11.210 6.280 1.00 91.50 95 THR A N 1
ATOM 729 C CA . THR A 1 95 ? -8.715 11.862 7.532 1.00 91.50 95 THR A CA 1
ATOM 730 C C . THR A 1 95 ? -7.373 11.285 7.955 1.00 91.50 95 THR A C 1
ATOM 732 O O . THR A 1 95 ? -7.317 10.156 8.426 1.00 91.50 95 THR A O 1
ATOM 735 N N . LEU A 1 96 ? -6.290 12.038 7.745 1.00 91.44 96 LEU A N 1
ATOM 736 C CA . LEU A 1 96 ? -4.930 11.554 7.995 1.00 91.44 96 LEU A CA 1
ATOM 737 C C . LEU A 1 96 ? -4.495 11.767 9.451 1.00 91.44 96 LEU A C 1
ATOM 739 O O . LEU A 1 96 ? -4.602 12.879 9.981 1.00 91.44 96 LEU A O 1
ATOM 743 N N . SER A 1 97 ? -3.920 10.734 10.068 1.00 91.25 97 SER A N 1
ATOM 744 C CA . SER A 1 97 ? -3.191 10.859 11.333 1.00 91.25 97 SER A CA 1
ATOM 745 C C . SER A 1 97 ? -1.908 11.654 11.111 1.00 91.25 97 SER A C 1
ATOM 747 O O . SER A 1 97 ? -0.957 11.166 10.507 1.00 91.25 97 SER A O 1
ATOM 749 N N . ARG A 1 98 ? -1.837 12.879 11.645 1.00 84.81 98 ARG A N 1
ATOM 750 C CA . ARG A 1 98 ? -0.631 13.726 11.532 1.00 84.81 98 ARG A CA 1
ATOM 751 C C . ARG A 1 98 ? 0.599 13.135 12.223 1.00 84.81 98 ARG A C 1
ATOM 753 O O . ARG A 1 98 ? 1.716 13.542 11.925 1.00 84.81 98 ARG A O 1
ATOM 760 N N . GLN A 1 99 ? 0.402 12.230 13.182 1.00 84.62 99 GLN A N 1
ATOM 761 C CA . GLN A 1 99 ? 1.505 11.625 13.930 1.00 84.62 99 GLN A CA 1
ATOM 762 C C . GLN A 1 99 ? 2.206 10.520 13.133 1.00 84.62 99 GLN A C 1
ATOM 764 O O . GLN A 1 99 ? 3.387 10.263 13.359 1.00 84.62 99 GLN A O 1
ATOM 769 N N . GLU A 1 100 ? 1.497 9.895 12.193 1.00 84.75 100 GLU A N 1
ATOM 770 C CA . GLU A 1 100 ? 1.946 8.663 11.535 1.00 84.75 100 GLU A CA 1
ATOM 771 C C . GLU A 1 100 ? 2.025 8.810 10.015 1.00 84.75 100 GLU A C 1
ATOM 773 O O . GLU A 1 100 ? 2.957 8.310 9.382 1.00 84.75 100 GLU A O 1
ATOM 778 N N . VAL A 1 101 ? 1.101 9.566 9.423 1.00 87.25 101 VAL A N 1
ATOM 779 C CA . VAL A 1 101 ? 0.969 9.714 7.978 1.00 87.25 101 VAL A CA 1
ATOM 780 C C . VAL A 1 101 ? 1.306 11.131 7.573 1.00 87.25 101 VAL A C 1
ATOM 782 O O . VAL A 1 101 ? 0.516 12.044 7.759 1.00 87.25 101 VAL A O 1
ATOM 785 N N . ALA A 1 102 ? 2.464 11.310 6.943 1.00 85.94 102 ALA A N 1
ATOM 786 C CA . ALA A 1 102 ? 2.848 12.613 6.412 1.00 85.94 102 ALA A CA 1
ATOM 787 C C . ALA A 1 102 ? 2.165 12.919 5.063 1.00 85.94 102 ALA A C 1
ATOM 789 O O . ALA A 1 102 ? 1.821 14.063 4.774 1.00 85.94 102 ALA A O 1
ATOM 790 N N . HIS A 1 103 ? 2.058 11.908 4.192 1.00 84.44 103 HIS A N 1
ATOM 791 C CA . HIS A 1 103 ? 1.653 12.052 2.789 1.00 84.44 103 HIS A CA 1
ATOM 792 C C . HIS A 1 103 ? 0.849 10.828 2.342 1.00 84.44 103 HIS A C 1
ATOM 794 O O . HIS A 1 103 ? 1.257 9.700 2.621 1.00 84.44 103 HIS A O 1
ATOM 800 N N . VAL A 1 104 ? -0.214 11.044 1.569 1.00 89.69 104 VAL A N 1
ATOM 801 C CA . VAL A 1 104 ? -0.950 9.991 0.856 1.00 89.69 104 VAL A CA 1
ATOM 802 C C . VAL A 1 104 ? -1.070 10.361 -0.614 1.00 89.69 104 VAL A C 1
ATOM 804 O O . VAL A 1 104 ? -1.335 11.506 -0.963 1.00 89.69 104 VAL A O 1
ATOM 807 N N . PHE A 1 105 ? -0.880 9.381 -1.488 1.00 90.75 105 PHE A N 1
ATOM 808 C CA . PHE A 1 105 ? -1.014 9.527 -2.931 1.00 90.75 105 PHE A CA 1
ATOM 809 C C . PHE A 1 105 ? -1.548 8.221 -3.518 1.00 90.75 105 PHE A C 1
ATOM 811 O O . PHE A 1 105 ? -1.360 7.143 -2.951 1.00 90.75 105 PHE A O 1
ATOM 818 N N . HIS A 1 106 ? -2.195 8.313 -4.676 1.00 90.94 106 HIS A N 1
ATOM 819 C CA . HIS A 1 106 ? -2.580 7.139 -5.448 1.00 90.94 106 HIS A CA 1
ATOM 820 C C . HIS A 1 106 ? -1.399 6.715 -6.313 1.00 90.94 106 HIS A C 1
ATOM 822 O O . HIS A 1 106 ? -0.742 7.559 -6.922 1.00 90.94 106 HIS A O 1
ATOM 828 N N . LEU A 1 107 ? -1.165 5.407 -6.420 1.00 92.25 107 LEU A N 1
ATOM 829 C CA . LEU A 1 107 ? -0.321 4.830 -7.463 1.00 92.25 107 LEU A CA 1
ATOM 830 C C . LEU A 1 107 ? -1.232 4.178 -8.512 1.00 92.25 107 LEU A C 1
ATOM 832 O O . LEU A 1 107 ? -1.663 3.042 -8.313 1.00 92.25 107 LEU A O 1
ATOM 836 N N . PRO A 1 108 ? -1.559 4.871 -9.620 1.00 91.75 108 PRO A N 1
ATOM 837 C CA . PRO A 1 108 ? -2.392 4.293 -10.666 1.00 91.75 108 PRO A CA 1
ATOM 838 C C . PRO A 1 108 ? -1.741 3.048 -11.261 1.00 91.75 108 PRO A C 1
ATOM 840 O O . PRO A 1 108 ? -0.527 3.029 -11.468 1.00 91.75 108 PRO A O 1
ATOM 843 N N . LEU A 1 109 ? -2.546 2.053 -11.646 1.00 91.69 109 LEU A N 1
ATOM 844 C CA . LEU A 1 109 ? -2.038 0.841 -12.297 1.00 91.69 109 LEU A CA 1
ATOM 845 C C . LEU A 1 109 ? -1.203 1.166 -13.547 1.00 91.69 109 LEU A C 1
ATOM 847 O O . LEU A 1 109 ? -0.133 0.602 -13.733 1.00 91.69 109 LEU A O 1
ATOM 851 N N . ALA A 1 110 ? -1.636 2.145 -14.349 1.00 92.94 110 ALA A N 1
ATOM 852 C CA . ALA A 1 110 ? -0.897 2.615 -15.522 1.00 92.94 110 ALA A CA 1
ATOM 853 C C . ALA A 1 110 ? 0.499 3.171 -15.178 1.00 92.94 110 ALA A C 1
ATOM 855 O O . ALA A 1 110 ? 1.443 2.990 -15.941 1.00 92.94 110 ALA A O 1
ATOM 856 N N . ALA A 1 111 ? 0.647 3.825 -14.021 1.00 93.44 111 ALA A N 1
ATOM 857 C CA . ALA A 1 111 ? 1.947 4.279 -13.537 1.00 93.44 111 ALA A CA 1
ATOM 858 C C . ALA A 1 111 ? 2.760 3.111 -12.962 1.00 93.44 111 ALA A C 1
ATOM 860 O O . ALA A 1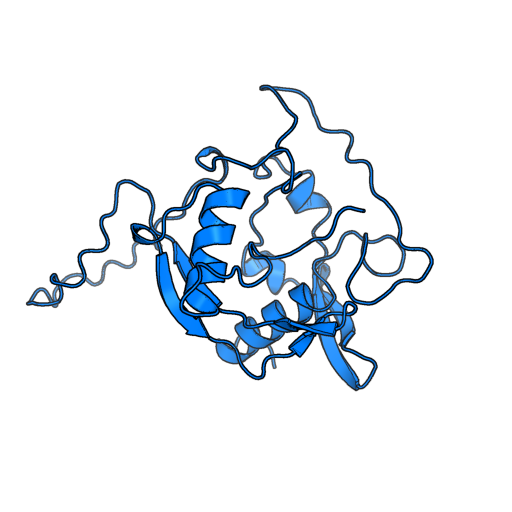 111 ? 3.959 3.029 -13.216 1.00 93.44 111 ALA A O 1
ATOM 861 N N . ALA A 1 112 ? 2.112 2.190 -12.242 1.00 94.31 112 ALA A N 1
ATOM 862 C CA . ALA A 1 112 ? 2.764 1.007 -11.697 1.00 94.31 112 ALA A CA 1
ATOM 863 C C . ALA A 1 112 ? 3.420 0.165 -12.795 1.00 94.31 112 ALA A C 1
ATOM 865 O O . ALA A 1 112 ? 4.518 -0.308 -12.578 1.00 94.31 112 ALA A O 1
ATOM 866 N N . VAL A 1 113 ? 2.813 0.047 -13.980 1.00 95.00 113 VAL A N 1
ATOM 867 C CA . VAL A 1 113 ? 3.345 -0.765 -15.093 1.00 95.00 113 VAL A CA 1
ATOM 868 C C . VAL A 1 113 ? 4.186 0.018 -16.109 1.00 95.00 113 VAL A C 1
ATOM 870 O O . VAL A 1 113 ? 4.643 -0.551 -17.097 1.00 95.00 113 VAL A O 1
ATOM 873 N N . SER A 1 114 ? 4.381 1.324 -15.913 1.00 96.19 114 SER A N 1
ATOM 874 C CA . SER A 1 114 ? 5.081 2.171 -16.885 1.00 96.19 114 SER A CA 1
ATOM 875 C C . SER A 1 114 ? 6.582 1.857 -16.911 1.00 96.19 114 SER A C 1
ATOM 877 O O . SER A 1 114 ? 7.248 2.128 -15.910 1.00 96.19 114 SER A O 1
ATOM 879 N N . PRO A 1 115 ? 7.173 1.416 -18.042 1.00 94.62 115 PRO A N 1
ATOM 880 C CA . PRO A 1 115 ? 8.590 1.038 -18.102 1.00 94.62 115 PRO A CA 1
ATOM 881 C C . PRO A 1 115 ? 9.551 2.142 -17.648 1.00 94.62 115 PRO A C 1
ATOM 883 O O . PRO A 1 115 ? 10.568 1.866 -17.027 1.00 94.62 115 PRO A O 1
ATOM 886 N N . THR A 1 116 ? 9.202 3.407 -17.889 1.00 94.94 116 THR A N 1
ATOM 887 C CA . THR A 1 116 ? 9.986 4.581 -17.465 1.00 94.94 116 THR A CA 1
ATOM 888 C C . THR A 1 116 ? 10.030 4.797 -15.951 1.00 94.94 116 THR A C 1
ATOM 890 O O . THR A 1 116 ? 10.829 5.596 -15.469 1.00 94.94 116 THR A O 1
ATOM 893 N N . ARG A 1 117 ? 9.162 4.120 -15.191 1.00 94.62 117 ARG A N 1
ATOM 894 C CA . ARG A 1 117 ? 9.106 4.183 -13.725 1.00 94.62 117 ARG A CA 1
ATOM 895 C C . ARG A 1 117 ? 9.695 2.946 -13.064 1.00 94.62 117 ARG A C 1
ATOM 897 O O . ARG A 1 117 ? 9.973 3.005 -11.865 1.00 94.62 117 ARG A O 1
ATOM 904 N N . LEU A 1 118 ? 9.849 1.852 -13.809 1.00 95.25 118 LEU A N 1
ATOM 905 C CA . LEU A 1 118 ? 10.254 0.567 -13.265 1.00 95.25 118 LEU A CA 1
ATOM 906 C C . LEU A 1 118 ? 11.768 0.456 -13.151 1.00 95.25 118 LEU A C 1
ATOM 908 O O . LEU A 1 118 ? 12.498 0.615 -14.125 1.00 95.25 118 LEU A O 1
ATOM 912 N N . HIS A 1 119 ? 12.220 0.096 -11.955 1.00 93.44 119 HIS A N 1
ATOM 913 C CA . HIS A 1 119 ? 13.618 -0.196 -11.667 1.00 93.44 119 HIS A CA 1
ATOM 914 C C . HIS A 1 119 ? 13.712 -1.599 -11.077 1.00 93.44 119 HIS A C 1
ATOM 916 O O . HIS A 1 119 ? 13.038 -1.921 -10.099 1.00 93.44 119 HIS A O 1
ATOM 922 N N . SER A 1 120 ? 14.521 -2.460 -11.690 1.00 92.81 120 SER A N 1
ATOM 923 C CA . SER A 1 120 ? 14.669 -3.847 -11.248 1.00 92.81 120 SER A CA 1
ATOM 924 C C . SER A 1 120 ? 15.630 -3.939 -10.070 1.00 92.81 120 SER A C 1
ATOM 926 O O . SER A 1 120 ? 16.812 -3.625 -10.204 1.00 92.81 120 SER A O 1
ATOM 928 N N . TYR A 1 121 ? 15.139 -4.432 -8.935 1.00 90.94 121 TYR A N 1
ATOM 929 C CA . TYR A 1 121 ? 15.938 -4.733 -7.749 1.00 90.94 121 TYR A CA 1
ATOM 930 C C . TYR A 1 121 ? 15.764 -6.191 -7.329 1.00 90.94 121 TYR A C 1
ATOM 932 O O . TYR A 1 121 ? 14.867 -6.897 -7.786 1.00 90.94 121 TYR A O 1
ATOM 940 N N . LEU A 1 122 ? 16.629 -6.642 -6.421 1.00 89.81 122 LEU A N 1
ATOM 941 C CA . LEU A 1 122 ? 16.509 -7.944 -5.777 1.00 89.81 122 LEU A CA 1
ATOM 942 C C . LEU A 1 122 ? 15.943 -7.763 -4.374 1.00 89.81 122 LEU A C 1
ATOM 944 O O . LEU A 1 122 ? 16.569 -7.129 -3.528 1.00 89.81 122 LEU A O 1
ATOM 948 N N . PHE A 1 123 ? 14.789 -8.359 -4.107 1.00 89.50 123 PHE A N 1
ATOM 949 C CA . PHE A 1 123 ? 14.229 -8.439 -2.770 1.00 89.50 123 PHE A CA 1
ATOM 950 C C . PHE A 1 123 ? 15.061 -9.415 -1.940 1.00 89.50 123 PHE A C 1
ATOM 952 O O . PHE A 1 123 ? 15.127 -10.615 -2.249 1.00 89.50 123 PHE A O 1
ATOM 959 N N . ARG A 1 124 ? 15.730 -8.881 -0.909 1.00 86.50 124 ARG A N 1
ATOM 960 C CA . ARG A 1 124 ? 16.672 -9.615 -0.048 1.00 86.50 124 ARG A CA 1
ATOM 961 C C . ARG A 1 124 ? 17.752 -10.364 -0.837 1.00 86.50 124 ARG A C 1
ATOM 963 O O . ARG A 1 124 ? 18.099 -11.496 -0.510 1.00 86.50 124 ARG A O 1
ATOM 970 N N . GLY A 1 125 ? 18.233 -9.752 -1.919 1.00 85.06 125 GLY A N 1
ATOM 971 C CA . GLY A 1 125 ? 19.346 -10.271 -2.719 1.00 85.06 125 GLY A CA 1
ATOM 972 C C . GLY A 1 125 ? 19.044 -11.5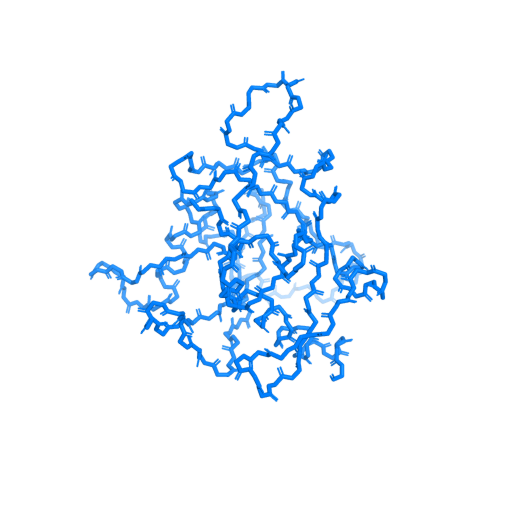05 -3.576 1.00 85.06 125 GLY A C 1
ATOM 973 O O . GLY A 1 125 ? 19.957 -12.001 -4.225 1.00 85.06 125 GLY A O 1
ATOM 974 N N . ALA A 1 126 ? 17.800 -11.996 -3.608 1.00 86.38 126 ALA A N 1
ATOM 975 C CA . ALA A 1 126 ? 17.481 -13.251 -4.293 1.00 86.38 126 ALA A CA 1
ATOM 976 C C . ALA A 1 126 ? 16.371 -13.135 -5.343 1.00 86.38 126 ALA A C 1
ATOM 978 O O . ALA A 1 126 ? 16.479 -13.726 -6.414 1.00 86.38 126 ALA A O 1
ATOM 979 N N . ARG A 1 127 ? 15.286 -12.409 -5.050 1.00 88.44 127 ARG A N 1
ATOM 980 C CA . ARG A 1 127 ? 14.069 -12.446 -5.879 1.00 88.44 127 ARG A CA 1
ATOM 981 C C . ARG A 1 127 ? 13.887 -11.132 -6.637 1.00 88.44 127 ARG A C 1
ATOM 983 O O . ARG A 1 127 ? 13.777 -10.103 -5.973 1.00 88.44 127 ARG A O 1
ATOM 990 N N . PRO A 1 128 ? 13.855 -11.123 -7.979 1.00 92.06 128 PRO A N 1
ATOM 991 C CA . PRO A 1 128 ? 13.670 -9.888 -8.727 1.00 92.06 128 PRO A CA 1
ATOM 992 C C . PRO A 1 128 ? 12.283 -9.293 -8.469 1.00 92.06 128 PRO A C 1
ATOM 994 O O . PRO A 1 128 ? 11.289 -10.012 -8.369 1.00 92.06 128 PRO A O 1
ATOM 997 N N . TYR A 1 129 ? 12.225 -7.971 -8.359 1.00 94.50 129 TYR A N 1
ATOM 998 C CA . TYR A 1 129 ? 10.985 -7.206 -8.299 1.00 94.50 129 TYR A CA 1
ATOM 999 C C . TYR A 1 129 ? 11.207 -5.808 -8.876 1.00 94.50 129 TYR A C 1
ATOM 1001 O O . TYR A 1 129 ? 12.337 -5.317 -8.938 1.00 94.50 129 TYR A O 1
ATOM 1009 N N . HIS A 1 130 ? 10.121 -5.160 -9.281 1.00 95.06 130 HIS A N 1
ATOM 1010 C CA . HIS A 1 130 ? 10.155 -3.791 -9.766 1.00 95.06 130 HIS A CA 1
ATOM 1011 C C . HIS A 1 130 ? 9.867 -2.802 -8.637 1.00 95.06 130 HIS A C 1
ATOM 1013 O O . HIS A 1 130 ? 8.777 -2.808 -8.060 1.00 95.06 130 HIS A O 1
ATOM 1019 N N . ALA A 1 131 ? 10.825 -1.926 -8.347 1.00 93.81 131 ALA A N 1
ATOM 1020 C CA . ALA A 1 131 ? 10.549 -0.674 -7.661 1.00 93.81 131 ALA A CA 1
ATOM 1021 C C . ALA A 1 131 ? 9.915 0.321 -8.641 1.00 93.81 131 ALA A C 1
ATOM 1023 O O . ALA A 1 131 ? 10.224 0.312 -9.834 1.00 93.81 131 ALA A O 1
ATOM 1024 N N . VAL A 1 132 ? 9.026 1.175 -8.135 1.00 94.25 132 VAL A N 1
ATOM 1025 C CA . VAL A 1 132 ? 8.270 2.131 -8.955 1.00 94.25 132 VAL A CA 1
ATOM 1026 C C . VAL A 1 132 ? 8.611 3.550 -8.528 1.00 94.25 132 VAL A C 1
ATOM 1028 O O . VAL A 1 132 ? 8.388 3.901 -7.372 1.00 94.25 132 VAL A O 1
ATOM 1031 N N . SER A 1 133 ? 9.118 4.376 -9.444 1.00 93.06 133 SER A N 1
ATOM 1032 C CA . SER A 1 133 ? 9.361 5.801 -9.184 1.00 93.06 133 SER A CA 1
ATOM 1033 C C . SER A 1 133 ? 8.049 6.582 -9.043 1.00 93.06 133 SER A C 1
ATOM 1035 O O . SER A 1 133 ? 7.156 6.485 -9.895 1.00 93.06 133 SER A O 1
ATOM 1037 N N . VAL A 1 134 ? 7.945 7.364 -7.966 1.00 91.31 134 VAL A N 1
ATOM 1038 C CA . VAL A 1 134 ? 6.726 8.076 -7.536 1.00 91.31 134 VAL A CA 1
ATOM 1039 C C . VAL A 1 134 ? 6.969 9.544 -7.160 1.00 91.31 134 VAL A C 1
ATOM 1041 O O . VAL A 1 134 ? 6.103 10.174 -6.557 1.00 91.31 134 VAL A O 1
ATOM 1044 N N . ALA A 1 135 ? 8.134 10.101 -7.509 1.00 87.00 135 ALA A N 1
ATOM 1045 C CA . ALA A 1 135 ? 8.509 11.490 -7.214 1.00 87.00 135 ALA A CA 1
ATOM 1046 C C . ALA A 1 135 ? 7.428 12.507 -7.614 1.00 87.00 135 ALA A C 1
ATOM 1048 O O . ALA A 1 135 ? 6.986 13.317 -6.804 1.00 87.00 135 ALA A O 1
ATOM 1049 N N . ASP A 1 136 ? 6.968 12.416 -8.855 1.00 86.31 136 ASP A N 1
ATOM 1050 C CA . ASP A 1 136 ? 5.954 13.291 -9.438 1.00 86.31 136 ASP A CA 1
ATOM 1051 C C . ASP A 1 136 ? 4.535 13.002 -8.931 1.00 86.31 136 ASP A C 1
ATOM 1053 O O . ASP A 1 136 ? 3.704 13.902 -8.923 1.00 86.31 136 ASP A O 1
ATOM 1057 N N . LEU A 1 137 ? 4.250 11.776 -8.477 1.00 87.88 137 LEU A N 1
ATOM 1058 C CA . LEU A 1 137 ? 2.946 11.436 -7.899 1.00 87.88 137 LEU A CA 1
ATOM 1059 C C . LEU A 1 137 ? 2.774 12.057 -6.512 1.00 87.88 137 LEU A C 1
ATOM 1061 O O . LEU A 1 137 ? 1.686 12.510 -6.177 1.00 87.88 137 LEU A O 1
ATOM 1065 N N . ILE A 1 138 ? 3.852 12.102 -5.726 1.00 83.06 138 ILE A N 1
ATOM 1066 C CA . ILE A 1 138 ? 3.852 12.702 -4.387 1.00 83.06 138 ILE A CA 1
ATOM 1067 C C . ILE A 1 138 ? 3.877 14.232 -4.457 1.00 83.06 138 ILE A C 1
ATOM 1069 O O . ILE A 1 138 ? 3.252 14.883 -3.629 1.00 83.06 138 ILE A O 1
ATOM 1073 N N . ALA A 1 139 ? 4.583 14.808 -5.431 1.00 79.44 139 ALA A N 1
ATOM 1074 C CA . ALA A 1 139 ? 4.581 16.254 -5.671 1.00 79.44 139 ALA A CA 1
ATOM 1075 C C . ALA A 1 139 ? 3.379 16.727 -6.516 1.00 79.44 139 ALA A C 1
ATOM 1077 O O . ALA A 1 139 ? 3.238 17.917 -6.794 1.00 79.44 139 ALA A O 1
ATOM 1078 N N . GLY A 1 140 ? 2.551 15.793 -6.986 1.00 78.25 140 GLY A N 1
ATOM 1079 C CA . GLY A 1 140 ? 1.450 16.059 -7.896 1.00 78.25 140 GLY A CA 1
ATOM 1080 C C . GLY A 1 140 ? 0.195 16.578 -7.186 1.00 78.25 140 GLY A C 1
ATOM 1081 O O . GLY A 1 140 ? 0.015 16.368 -5.989 1.00 78.25 140 GLY A O 1
ATOM 1082 N N . PRO A 1 141 ? -0.746 17.181 -7.934 1.00 74.75 141 PRO A N 1
ATOM 1083 C CA . PRO A 1 141 ? -1.954 17.800 -7.374 1.00 74.75 141 PRO A CA 1
ATOM 1084 C C . PRO A 1 141 ? -2.938 16.808 -6.731 1.00 74.75 141 PRO A C 1
ATOM 1086 O O . PRO A 1 141 ? -3.902 17.224 -6.099 1.00 74.75 141 PRO A O 1
ATOM 1089 N N . GLY A 1 142 ? -2.737 15.502 -6.932 1.00 78.75 142 GLY A N 1
ATOM 1090 C CA . GLY A 1 142 ? -3.558 14.451 -6.334 1.00 78.75 142 GLY A CA 1
ATOM 1091 C C . GLY A 1 142 ? -3.056 13.952 -4.978 1.00 78.75 142 GLY A C 1
ATOM 1092 O O . GLY A 1 142 ? -3.747 13.141 -4.366 1.00 78.75 142 GLY A O 1
ATOM 1093 N N . ALA A 1 143 ? -1.875 14.378 -4.520 1.00 81.75 143 ALA A N 1
ATOM 1094 C CA . ALA A 1 143 ? -1.355 14.000 -3.212 1.00 81.75 143 ALA A CA 1
ATOM 1095 C C . ALA A 1 143 ? -2.004 14.830 -2.094 1.00 81.75 143 ALA A C 1
ATOM 1097 O O . ALA A 1 143 ? -2.344 15.998 -2.274 1.00 81.75 143 ALA A O 1
ATOM 1098 N N . VAL A 1 144 ? -2.173 14.216 -0.924 1.00 82.56 144 VAL A N 1
ATOM 1099 C CA . VAL A 1 144 ? -2.689 14.860 0.288 1.00 82.56 144 VAL A CA 1
ATOM 1100 C C . VAL A 1 144 ? -1.612 14.819 1.361 1.00 82.56 144 VAL A C 1
ATOM 1102 O O . VAL A 1 144 ? -1.010 13.774 1.608 1.00 82.56 144 VAL A O 1
ATOM 1105 N N . HIS A 1 145 ? -1.381 15.959 2.006 1.00 82.00 145 HIS A N 1
ATOM 1106 C CA . HIS A 1 145 ? -0.345 16.152 3.016 1.00 82.00 145 HIS A CA 1
ATOM 1107 C C . HIS A 1 145 ? -0.998 16.427 4.372 1.00 82.00 145 HIS A C 1
ATOM 1109 O O . HIS A 1 145 ? -1.928 17.227 4.459 1.00 82.00 145 HIS A O 1
ATOM 1115 N N . SER A 1 146 ? -0.511 15.800 5.442 1.00 74.88 146 SER A N 1
ATOM 1116 C CA . SER A 1 146 ? -1.076 15.963 6.792 1.00 74.88 146 SER A CA 1
ATOM 1117 C C . SER A 1 146 ? -0.880 17.360 7.383 1.00 74.88 146 SER A C 1
ATOM 1119 O O . SER A 1 146 ? -1.671 17.806 8.218 1.00 74.88 146 SER A O 1
ATOM 1121 N N . ASP A 1 147 ? 0.178 18.047 6.951 1.00 64.81 147 ASP A N 1
ATOM 1122 C CA . ASP A 1 147 ? 0.667 19.276 7.576 1.00 64.81 147 ASP A CA 1
ATOM 1123 C C . ASP A 1 147 ? 0.231 20.555 6.854 1.00 64.81 147 ASP A C 1
ATOM 1125 O O . ASP A 1 147 ? 0.549 21.648 7.321 1.00 64.81 147 ASP A O 1
ATOM 1129 N N . GLN A 1 148 ? -0.529 20.462 5.758 1.00 56.72 148 GLN A N 1
ATOM 1130 C CA . GLN A 1 148 ? -0.848 21.633 4.938 1.00 56.72 148 GLN A CA 1
ATOM 1131 C C . GLN A 1 148 ? -2.299 22.093 5.070 1.00 56.72 148 GLN A C 1
ATOM 1133 O O . GLN A 1 148 ? -3.245 21.331 4.879 1.00 56.72 148 GLN A O 1
ATOM 1138 N N . GLY A 1 149 ? -2.463 23.382 5.387 1.00 50.34 149 GLY A N 1
ATOM 1139 C CA . GLY A 1 149 ? -3.680 24.121 5.058 1.00 50.34 149 GLY A CA 1
ATOM 1140 C C . GLY A 1 149 ? -3.793 24.326 3.539 1.00 50.34 149 GLY A C 1
ATOM 1141 O O . GLY A 1 149 ? -2.846 24.038 2.806 1.00 50.34 149 GLY A O 1
ATOM 1142 N N . PRO A 1 150 ? -4.934 24.815 3.028 1.00 37.19 150 PRO A N 1
ATOM 1143 C CA . PRO A 1 150 ? -5.145 24.943 1.589 1.00 37.19 150 PRO A CA 1
ATOM 1144 C C . PRO A 1 150 ? -4.146 25.943 0.978 1.00 37.19 150 PRO A C 1
ATOM 1146 O O . PRO A 1 150 ? -4.228 27.131 1.277 1.00 37.19 150 PRO A O 1
ATOM 1149 N N . GLY A 1 151 ? -3.237 25.484 0.106 1.00 43.28 151 GLY A N 1
ATOM 1150 C CA . GLY A 1 151 ? -2.486 26.353 -0.815 1.00 43.28 151 GLY A CA 1
ATOM 1151 C C . GLY A 1 151 ? -0.958 26.409 -0.696 1.00 43.28 151 GLY A C 1
ATOM 1152 O O . GLY A 1 151 ? -0.345 27.019 -1.569 1.00 43.28 151 GLY A O 1
ATOM 1153 N N . ASP A 1 152 ? -0.323 25.775 0.292 1.00 43.97 152 ASP A N 1
ATOM 1154 C CA . ASP A 1 152 ? 1.147 25.690 0.323 1.00 43.97 152 ASP A CA 1
ATOM 1155 C C . ASP A 1 152 ? 1.640 24.522 -0.542 1.00 43.97 152 ASP A C 1
ATOM 1157 O O . ASP A 1 152 ? 1.079 23.437 -0.500 1.00 43.97 152 ASP A O 1
ATOM 1161 N N . GLN A 1 153 ? 2.705 24.708 -1.325 1.00 45.84 153 GLN A N 1
ATOM 1162 C CA . GLN A 1 153 ? 3.430 23.585 -1.929 1.00 45.84 153 GLN A CA 1
ATOM 1163 C C . GLN A 1 153 ? 4.385 23.029 -0.869 1.00 45.84 153 GLN A C 1
ATOM 1165 O O . GLN A 1 153 ? 5.314 23.723 -0.460 1.00 45.84 153 GLN A O 1
ATOM 1170 N N . ALA A 1 154 ? 4.143 21.815 -0.369 1.00 47.97 154 ALA A N 1
ATOM 1171 C CA . ALA A 1 154 ? 5.029 21.187 0.612 1.00 47.97 154 ALA A CA 1
ATOM 1172 C C . ALA A 1 154 ? 6.446 21.058 0.044 1.00 47.97 154 ALA A C 1
ATOM 1174 O O . ALA A 1 154 ? 6.682 20.318 -0.912 1.00 47.97 154 ALA A O 1
ATOM 1175 N N . GLU A 1 155 ? 7.412 21.732 0.666 1.00 48.88 155 GLU A N 1
ATOM 1176 C CA . GLU A 1 155 ? 8.824 21.435 0.453 1.00 48.88 155 GLU A CA 1
ATOM 1177 C C . GLU A 1 155 ? 9.097 20.064 1.085 1.00 48.88 155 GLU A C 1
ATOM 1179 O O . GLU A 1 155 ? 9.312 19.935 2.294 1.00 48.88 155 GLU A O 1
ATOM 1184 N N . VAL A 1 156 ? 8.980 19.000 0.287 1.00 54.66 156 VAL A N 1
ATOM 1185 C CA . VAL A 1 156 ? 9.031 17.649 0.835 1.00 54.66 156 VAL A CA 1
ATOM 1186 C C . VAL A 1 156 ? 10.459 17.306 1.261 1.00 54.66 156 VAL A C 1
ATOM 1188 O O . VAL A 1 156 ? 11.332 17.033 0.437 1.00 54.66 156 VAL A O 1
ATOM 1191 N N . ARG A 1 157 ? 10.719 17.342 2.574 1.00 50.97 157 ARG A N 1
ATOM 1192 C CA . ARG A 1 157 ? 12.029 17.016 3.153 1.00 50.97 157 ARG A CA 1
ATOM 1193 C C . ARG A 1 157 ? 12.202 15.512 3.303 1.00 50.97 157 ARG A C 1
ATOM 1195 O O . ARG A 1 157 ? 11.556 14.867 4.129 1.00 50.97 157 ARG A O 1
ATOM 1202 N N . TRP A 1 158 ? 13.138 14.961 2.537 1.00 59.47 158 TRP A N 1
ATOM 1203 C CA . TRP A 1 158 ? 13.411 13.529 2.510 1.00 59.47 158 TRP A CA 1
ATOM 1204 C C . TRP A 1 158 ? 14.687 13.165 3.254 1.00 59.47 158 TRP A C 1
ATOM 1206 O O . TRP A 1 158 ? 15.720 13.816 3.121 1.00 59.47 158 TRP A O 1
ATOM 1216 N N . ILE A 1 159 ? 14.618 12.061 3.994 1.00 55.03 159 ILE A N 1
ATOM 1217 C CA . ILE A 1 159 ? 15.797 11.427 4.576 1.00 55.03 159 ILE A CA 1
ATOM 1218 C C . ILE A 1 159 ? 16.251 10.350 3.595 1.00 55.03 159 ILE A C 1
ATOM 1220 O O . ILE A 1 159 ? 15.555 9.352 3.387 1.00 55.03 159 ILE A O 1
ATOM 1224 N N . VAL A 1 160 ? 17.406 10.581 2.977 1.00 57.97 160 VAL A N 1
ATOM 1225 C CA . VAL A 1 160 ? 18.140 9.544 2.250 1.00 57.97 160 VAL A CA 1
ATOM 1226 C C . VAL A 1 160 ? 18.617 8.531 3.285 1.00 57.97 160 VAL A C 1
ATOM 1228 O O . VAL A 1 160 ? 19.205 8.929 4.288 1.00 57.97 160 VAL A O 1
ATOM 1231 N N . ASP A 1 161 ? 18.340 7.244 3.070 1.00 59.53 161 ASP A N 1
ATOM 1232 C CA . ASP A 1 161 ? 18.976 6.189 3.857 1.00 59.53 161 ASP A CA 1
ATOM 1233 C C . ASP A 1 161 ? 20.358 5.911 3.241 1.00 59.53 161 ASP A C 1
ATOM 1235 O O . ASP A 1 161 ? 20.419 5.321 2.157 1.00 59.53 161 ASP A O 1
ATOM 1239 N N . PRO A 1 162 ? 21.465 6.355 3.869 1.00 59.56 162 PRO A N 1
ATOM 1240 C CA . PRO A 1 162 ? 22.805 6.135 3.331 1.00 59.56 162 PRO A CA 1
ATOM 1241 C C . PRO A 1 162 ? 23.162 4.647 3.261 1.00 59.56 162 PRO A C 1
ATOM 1243 O O . PRO A 1 162 ? 24.019 4.269 2.468 1.00 59.56 162 PRO A O 1
ATOM 1246 N N . GLU A 1 163 ? 22.497 3.800 4.050 1.00 63.56 163 GLU A N 1
ATOM 1247 C CA . GLU A 1 163 ? 22.722 2.358 4.052 1.00 63.56 163 GLU A CA 1
ATOM 1248 C C . GLU A 1 163 ? 21.860 1.620 3.017 1.00 63.56 163 GLU A C 1
ATOM 1250 O O . GLU A 1 163 ? 22.038 0.417 2.832 1.00 63.56 163 GLU A O 1
ATOM 1255 N N . GLN A 1 164 ? 20.940 2.328 2.342 1.00 62.09 164 GLN A N 1
ATOM 1256 C CA . GLN A 1 164 ? 19.967 1.775 1.394 1.00 62.09 164 GLN A CA 1
ATOM 1257 C C . GLN A 1 164 ? 19.334 0.469 1.891 1.00 62.09 164 GLN A C 1
ATOM 1259 O O . GLN A 1 164 ? 19.192 -0.497 1.134 1.00 62.09 164 GLN A O 1
ATOM 1264 N N . ARG A 1 165 ? 18.963 0.416 3.176 1.00 63.25 165 ARG A N 1
ATOM 1265 C CA . ARG A 1 165 ? 18.309 -0.765 3.729 1.00 63.25 165 ARG A CA 1
ATOM 1266 C C . ARG A 1 165 ? 17.003 -0.943 2.981 1.00 63.25 165 ARG A C 1
ATOM 1268 O O . ARG A 1 165 ? 16.218 -0.002 2.910 1.00 63.25 165 ARG A O 1
ATOM 1275 N N . ASP A 1 166 ? 16.762 -2.154 2.480 1.00 60.00 166 ASP A N 1
ATOM 1276 C CA . ASP A 1 166 ? 15.703 -2.440 1.507 1.00 60.00 166 ASP A CA 1
ATOM 1277 C C . ASP A 1 166 ? 14.301 -1.937 1.911 1.00 60.00 166 ASP A C 1
ATOM 1279 O O . ASP A 1 166 ? 13.447 -1.891 1.054 1.00 60.00 166 ASP A O 1
ATOM 1283 N N . GLU A 1 167 ? 14.017 -1.517 3.150 1.00 62.16 167 GLU A N 1
ATOM 1284 C CA . GLU A 1 167 ? 12.690 -1.053 3.589 1.00 62.16 167 GLU A CA 1
ATOM 1285 C C . GLU A 1 167 ? 12.607 0.404 4.092 1.00 62.16 167 GLU A C 1
ATOM 1287 O O . GLU A 1 167 ? 11.535 0.813 4.552 1.00 62.16 167 GLU A O 1
ATOM 1292 N N . VAL A 1 168 ? 13.692 1.189 4.056 1.00 54.59 168 VAL A N 1
ATOM 1293 C CA . VAL A 1 168 ? 13.743 2.517 4.701 1.00 54.59 168 VAL A CA 1
ATOM 1294 C C . VAL A 1 168 ? 14.250 3.600 3.749 1.00 54.59 168 VAL A C 1
ATOM 1296 O O . VAL A 1 168 ? 15.310 3.478 3.159 1.00 54.59 168 VAL A O 1
ATOM 1299 N N . GLY A 1 169 ? 13.528 4.723 3.656 1.00 60.31 169 GLY A N 1
ATOM 1300 C CA . GLY A 1 169 ? 13.993 5.911 2.930 1.00 60.31 169 GLY A CA 1
ATOM 1301 C C . GLY A 1 169 ? 13.643 5.932 1.440 1.00 60.31 169 GLY A C 1
ATOM 1302 O O . GLY A 1 169 ? 12.812 5.149 0.975 1.00 60.31 169 GLY A O 1
ATOM 1303 N N . GLY A 1 170 ? 14.227 6.908 0.725 1.00 60.72 170 GLY A N 1
ATOM 1304 C CA . GLY A 1 170 ? 13.954 7.335 -0.665 1.00 60.72 170 GLY A CA 1
ATOM 1305 C C . GLY A 1 170 ? 13.608 6.227 -1.661 1.00 60.72 170 GLY A C 1
ATOM 1306 O O . GLY A 1 170 ? 12.590 6.316 -2.335 1.00 60.72 170 GLY A O 1
ATOM 1307 N N . GLY A 1 171 ? 14.395 5.164 -1.672 1.00 64.44 171 GLY A N 1
ATOM 1308 C CA . GLY A 1 171 ? 14.629 4.319 -2.838 1.00 64.44 171 GLY A CA 1
ATOM 1309 C C . GLY A 1 171 ? 16.138 4.118 -2.948 1.00 64.44 171 GLY A C 1
ATOM 1310 O O . GLY A 1 171 ? 16.892 4.634 -2.110 1.00 64.44 171 GLY A O 1
ATOM 1311 N N . ARG A 1 172 ? 16.607 3.410 -3.978 1.00 66.31 172 ARG A N 1
ATOM 1312 C CA . ARG A 1 172 ? 18.055 3.352 -4.244 1.00 66.31 172 ARG A CA 1
ATOM 1313 C C . ARG A 1 172 ? 18.491 4.580 -5.040 1.00 66.31 172 ARG A C 1
ATOM 1315 O O . ARG A 1 172 ? 17.721 5.146 -5.812 1.00 66.31 172 ARG A O 1
ATOM 1322 N N . GLU A 1 173 ? 19.734 5.010 -4.825 1.00 67.69 173 GLU A N 1
ATOM 1323 C CA . GLU A 1 173 ? 20.366 6.098 -5.597 1.00 67.69 173 GLU A CA 1
ATOM 1324 C C . GLU A 1 173 ? 19.641 7.457 -5.488 1.00 67.69 173 GLU A C 1
ATOM 1326 O O . GLU A 1 173 ? 19.697 8.285 -6.392 1.00 67.69 173 GLU A O 1
ATOM 1331 N N . GLY A 1 174 ? 18.940 7.697 -4.374 1.00 68.50 174 GLY A N 1
ATOM 1332 C CA . GLY A 1 174 ? 18.244 8.962 -4.118 1.00 68.50 174 GLY A CA 1
ATOM 1333 C C . GLY A 1 174 ? 16.943 9.156 -4.905 1.00 68.50 174 GLY A C 1
ATOM 1334 O O . GLY A 1 174 ? 16.316 10.207 -4.771 1.00 68.50 174 GLY A O 1
ATOM 1335 N N . ARG A 1 175 ? 16.500 8.162 -5.689 1.00 78.56 175 ARG A N 1
ATOM 1336 C CA . ARG A 1 175 ? 15.168 8.175 -6.312 1.00 78.56 175 ARG A CA 1
ATOM 1337 C C . ARG A 1 175 ? 14.081 8.022 -5.258 1.00 78.56 175 ARG A C 1
ATOM 1339 O O . ARG A 1 175 ? 14.294 7.349 -4.255 1.00 78.56 175 ARG A O 1
ATOM 1346 N N . LEU A 1 176 ? 12.917 8.626 -5.509 1.00 84.94 176 LEU A N 1
ATOM 1347 C CA . LEU A 1 176 ? 11.722 8.448 -4.687 1.00 84.94 176 LEU A CA 1
ATOM 1348 C C . LEU A 1 176 ? 10.882 7.295 -5.236 1.00 84.94 176 LEU A C 1
ATOM 1350 O O . LEU A 1 176 ? 10.238 7.442 -6.274 1.00 84.94 176 LEU A O 1
ATOM 1354 N N . GLU A 1 177 ? 10.887 6.158 -4.548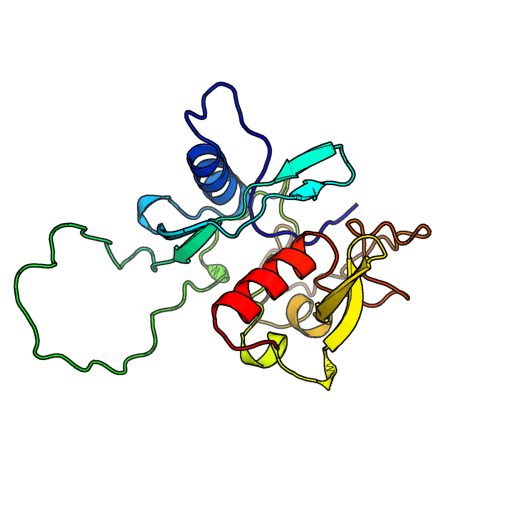 1.00 89.69 177 GLU A N 1
ATOM 1355 C CA . GLU A 1 177 ? 10.336 4.903 -5.056 1.00 89.69 177 GLU A CA 1
ATOM 1356 C C . GLU A 1 177 ? 9.396 4.223 -4.053 1.00 89.69 177 GLU A C 1
ATOM 1358 O O . GLU A 1 177 ? 9.569 4.304 -2.831 1.00 89.69 177 GLU A O 1
ATOM 1363 N N . VAL A 1 178 ? 8.410 3.495 -4.579 1.00 91.44 178 VAL A N 1
ATOM 1364 C CA . VAL A 1 178 ? 7.759 2.390 -3.871 1.00 91.44 178 VAL A CA 1
ATOM 1365 C C . VAL A 1 178 ? 8.647 1.167 -4.059 1.00 91.44 178 VAL A C 1
ATOM 1367 O O . VAL A 1 178 ? 8.744 0.611 -5.152 1.00 91.44 178 VAL A O 1
ATOM 1370 N N . TRP A 1 179 ? 9.330 0.779 -2.989 1.00 89.69 179 TRP A N 1
ATOM 1371 C CA . TRP A 1 179 ? 10.350 -0.264 -2.993 1.00 89.69 179 TRP A CA 1
ATOM 1372 C C . TRP A 1 179 ? 10.308 -1.061 -1.684 1.00 89.69 179 TRP A C 1
ATOM 1374 O O . TRP A 1 179 ? 9.422 -0.863 -0.844 1.00 89.69 179 TRP A O 1
ATOM 1384 N N . GLY A 1 180 ? 11.219 -2.016 -1.536 1.00 89.94 180 GLY A N 1
ATOM 1385 C CA . GLY A 1 180 ? 11.326 -2.817 -0.330 1.00 89.94 180 GLY A CA 1
ATOM 1386 C C . GLY A 1 180 ? 10.211 -3.802 -0.126 1.00 89.94 180 GLY A C 1
ATOM 1387 O O . GLY A 1 180 ? 9.693 -4.361 -1.083 1.00 89.94 180 GLY A O 1
ATOM 1388 N N . LEU A 1 181 ? 9.814 -4.001 1.129 1.00 91.75 181 LEU A N 1
ATOM 1389 C CA . LEU A 1 181 ? 8.698 -4.882 1.460 1.00 91.75 181 LEU A CA 1
ATOM 1390 C C . LEU A 1 181 ? 7.371 -4.391 0.858 1.00 91.75 181 LEU A C 1
ATOM 1392 O O . LEU A 1 181 ? 6.581 -5.199 0.376 1.00 91.75 181 LEU A O 1
ATOM 1396 N N . THR A 1 182 ? 7.149 -3.074 0.820 1.00 92.69 182 THR A N 1
ATOM 1397 C CA . THR A 1 182 ? 5.977 -2.472 0.165 1.00 92.69 182 THR A CA 1
ATOM 1398 C C . THR A 1 182 ? 6.002 -2.745 -1.339 1.00 92.69 182 THR A C 1
ATOM 1400 O O . THR A 1 182 ? 5.033 -3.260 -1.894 1.00 92.69 182 THR A O 1
ATOM 1403 N N . GLY A 1 183 ? 7.133 -2.461 -1.996 1.00 93.94 183 GLY A N 1
ATOM 1404 C CA . GLY A 1 183 ? 7.321 -2.751 -3.420 1.00 93.94 183 GLY A CA 1
ATOM 1405 C C . GLY A 1 183 ? 7.225 -4.245 -3.736 1.00 93.94 183 GLY A C 1
ATOM 1406 O O . GLY A 1 183 ? 6.623 -4.626 -4.738 1.00 93.94 183 GLY A O 1
ATOM 1407 N N . TRP A 1 184 ? 7.735 -5.106 -2.857 1.00 94.94 184 TRP A N 1
ATOM 1408 C CA . TRP A 1 184 ? 7.624 -6.556 -2.973 1.00 94.94 184 TRP A CA 1
ATOM 1409 C C . TRP A 1 184 ? 6.164 -7.003 -2.984 1.00 94.94 184 TRP A C 1
ATOM 1411 O O . TRP A 1 184 ? 5.749 -7.692 -3.912 1.00 94.94 184 TRP A O 1
ATOM 1421 N N . TYR A 1 185 ? 5.352 -6.565 -2.019 1.00 95.81 185 TYR A N 1
ATOM 1422 C CA . TYR A 1 185 ? 3.936 -6.931 -1.997 1.00 95.81 185 TYR A CA 1
ATOM 1423 C C . TYR A 1 185 ? 3.130 -6.316 -3.140 1.00 95.81 185 TYR A C 1
ATOM 1425 O O . TYR A 1 185 ? 2.231 -6.981 -3.650 1.00 95.81 185 TYR A O 1
ATOM 1433 N N . LEU A 1 186 ? 3.490 -5.119 -3.618 1.00 95.88 186 LEU A N 1
ATOM 1434 C CA . LEU A 1 186 ? 2.929 -4.580 -4.859 1.00 95.88 186 LEU A CA 1
ATOM 1435 C C . LEU A 1 186 ? 3.220 -5.510 -6.049 1.00 95.88 186 LEU A C 1
ATOM 1437 O O . LEU A 1 186 ? 2.330 -5.790 -6.845 1.00 95.88 186 LEU A O 1
ATOM 1441 N N . ASN A 1 187 ? 4.439 -6.044 -6.151 1.00 96.25 187 ASN A N 1
ATOM 1442 C CA . ASN A 1 187 ? 4.790 -7.003 -7.201 1.00 96.25 187 ASN A CA 1
ATOM 1443 C C . ASN A 1 187 ? 4.034 -8.325 -7.046 1.00 96.25 187 ASN A C 1
ATOM 1445 O O . ASN A 1 187 ? 3.545 -8.850 -8.040 1.00 96.25 187 ASN A O 1
ATOM 1449 N N . VAL A 1 188 ? 3.907 -8.860 -5.827 1.00 96.50 188 VAL A N 1
ATOM 1450 C CA . VAL A 1 188 ? 3.115 -10.077 -5.575 1.00 96.50 188 VAL A CA 1
ATOM 1451 C C . VAL A 1 188 ? 1.663 -9.866 -6.003 1.00 96.50 188 VAL A C 1
ATOM 1453 O O . VAL A 1 188 ? 1.099 -10.722 -6.682 1.00 96.50 188 VAL A O 1
ATOM 1456 N N . PHE A 1 189 ? 1.074 -8.715 -5.672 1.00 96.69 189 PHE A N 1
ATOM 1457 C CA . PHE A 1 189 ? -0.270 -8.353 -6.114 1.00 96.69 189 PHE A CA 1
ATO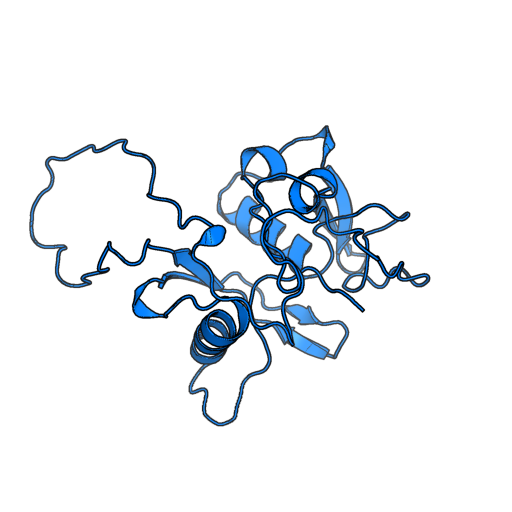M 1458 C C . PHE A 1 189 ? -0.377 -8.307 -7.643 1.00 96.69 189 PHE A C 1
ATOM 1460 O O . PHE A 1 189 ? -1.227 -8.983 -8.216 1.00 96.69 189 PHE A O 1
ATOM 1467 N N . LEU A 1 190 ? 0.521 -7.588 -8.320 1.00 96.31 190 LEU A N 1
ATOM 1468 C CA . LEU A 1 190 ? 0.488 -7.446 -9.779 1.00 96.31 190 LEU A CA 1
ATOM 1469 C C . LEU A 1 190 ? 0.748 -8.767 -10.517 1.00 96.31 190 LEU A C 1
ATOM 1471 O O . LEU A 1 190 ? 0.119 -9.026 -11.539 1.00 96.31 190 LEU A O 1
ATOM 1475 N N . ARG A 1 191 ? 1.598 -9.644 -9.975 1.00 95.38 191 ARG A N 1
ATOM 1476 C CA . ARG A 1 191 ? 1.773 -11.022 -10.466 1.00 95.38 191 ARG A CA 1
ATOM 1477 C C . ARG A 1 191 ? 0.506 -11.853 -10.273 1.00 95.38 191 ARG A C 1
ATOM 1479 O O . ARG A 1 191 ? 0.114 -12.585 -11.171 1.00 95.38 191 ARG A O 1
ATOM 1486 N N . THR A 1 192 ? -0.169 -11.705 -9.130 1.00 94.81 192 THR A N 1
ATOM 1487 C CA . THR A 1 192 ? -1.447 -12.390 -8.853 1.00 94.81 192 THR A CA 1
ATOM 1488 C C . THR A 1 192 ? -2.533 -11.974 -9.847 1.00 94.81 192 THR A C 1
ATOM 1490 O O . THR A 1 192 ? -3.349 -12.798 -10.244 1.00 94.81 192 THR A O 1
ATOM 1493 N N . LEU A 1 193 ? -2.516 -10.715 -10.295 1.00 92.62 193 LEU A N 1
ATOM 1494 C CA . LEU A 1 193 ? -3.410 -10.209 -11.338 1.00 92.62 193 LEU A CA 1
ATOM 1495 C C . LEU A 1 193 ? -2.986 -10.579 -12.773 1.00 92.62 193 LEU A C 1
ATOM 1497 O O . LEU A 1 193 ? -3.691 -10.222 -13.713 1.00 92.62 193 LEU A O 1
ATOM 1501 N N . GLY A 1 194 ? -1.842 -11.243 -12.970 1.00 94.38 194 GLY A N 1
ATOM 1502 C CA . GLY A 1 194 ? -1.294 -11.539 -14.300 1.00 94.38 194 GLY A CA 1
ATOM 1503 C C . GLY A 1 194 ? -0.766 -10.311 -15.055 1.00 94.38 194 GLY A C 1
ATOM 1504 O O . GLY A 1 194 ? -0.661 -10.342 -16.276 1.00 94.38 194 GLY A O 1
ATOM 1505 N N . VAL A 1 195 ? -0.465 -9.219 -14.344 1.00 93.44 195 VAL A N 1
ATOM 1506 C CA . VAL A 1 195 ? 0.048 -7.963 -14.919 1.00 93.44 195 VAL A CA 1
ATOM 1507 C C . VAL A 1 195 ? 1.574 -7.974 -15.033 1.00 93.44 195 VAL A C 1
ATOM 1509 O O . VAL A 1 195 ? 2.125 -7.434 -15.988 1.00 93.44 195 VAL A O 1
ATOM 1512 N N . TYR A 1 196 ? 2.259 -8.574 -14.058 1.00 91.56 196 TYR A N 1
ATOM 1513 C CA . TYR A 1 196 ? 3.705 -8.808 -14.098 1.00 91.56 196 TYR A CA 1
ATOM 1514 C C . TYR A 1 196 ? 4.003 -10.279 -14.368 1.00 91.56 196 TYR A C 1
ATOM 1516 O O . TYR A 1 196 ? 3.327 -11.149 -13.817 1.00 91.56 196 TYR A O 1
ATOM 1524 N N . GLU A 1 197 ? 5.056 -10.521 -15.151 1.00 76.88 197 GLU A N 1
ATOM 1525 C CA . GLU A 1 197 ? 5.635 -11.847 -15.412 1.00 76.88 197 GLU A CA 1
ATOM 1526 C C . GLU A 1 197 ? 6.527 -12.325 -14.263 1.00 76.88 197 GLU A C 1
ATOM 1528 O O . GLU A 1 197 ? 7.385 -11.555 -13.761 1.00 76.88 197 GLU A O 1
#

pLDDT: mean 81.19, std 17.31, range [37.19, 98.06]

Radius of gyration: 17.76 Å; chains: 1; bounding box: 54×42×40 Å

Secondary structure (DSSP, 8-state):
------S--PPPTT-SSHHHHHHHHHHHHH---GGGEEEEEE-SS-EE-TTSPEE--EEEEE--TTS---TT--SS-------PPPPPPPGGG----TTT-SEE----HHHHT-GGGEEEEEETTTEEEEEEE-HHHHSSTT-EETT--TT----------TT--TTSSS-GGG--EE-HHHHHHHHHHHHHTTS--